Protein AF-0000000086152202 (afdb_homodimer)

Organism: Pythium oligandrum (NCBI:txid41045)

Sequence (370 aa):
MRQVMGELQLIIGPMFSGKSTELVRRMRRFQHAKLKCLVVKYNLDTRYSEKNLSTHDKVFFQAKPVDRLAEVRELLDSFDVIGIDEGQFFPDLIEFCNEAANAGKVVIVAALDGTFEKKPFGSVCDLIPAAESVIKLNAVCTCCGRDAAFTRRIVSDKSVELIGGSELYEPRCRTCFVKEENDSPMRQVMGELQLIIGPMFSGKSTELVRRMRRFQHAKLKCLVVKYNLDTRYSEKNLSTHDKVFFQAKPVDRLAEVRELLDSFDVIGIDEGQFFPDLIEFCNEAANAGKVVIVAALDGTFEKKPFGSVCDLIPAAESVIKLNAVCTCCGRDAAFTRRIVSDKSVELIGGSELYEPRCRTCFVKEENDSP

Secondary structure (DSSP, 8-state):
---PPPEEEEEEESTTS-HHHHHHHHHHHHHHTT--EEEEEETT--SS-S-----SSTTEEEEEEESSGGGGGGGGGG-SEEEESSGGG-TTHHHHHHHHHHTT-EEEEEEE-B-TTS-B-TTTGGGGGG-SEEEE--EE-TTTSSEE-EEEE-SS---S----STTTEEEE-HHHHHHHHHH--/---PPPEEEEEEESTTS-HHHHHHHHHHHHHHTT--EEEEEETT--SS-S-----SSTTEEEEEEESSGGGGGGGGGG-SEEEESSGGG-TTHHHHHHHHHHTT-EEEEEEE-B-TTSSB-TTTGGGGGG-SEEEE--EE-TTTSSEE-EEEE-SS---S----STTTEEEE-HHHHHHHHHH--

Structure (mmCIF, N/CA/C/O backbone):
data_AF-0000000086152202-model_v1
#
loop_
_entity.id
_entity.type
_entity.pdbx_description
1 polymer 'Thymidine kinase'
#
loop_
_atom_site.group_PDB
_atom_site.id
_atom_site.type_symbol
_atom_site.label_atom_id
_atom_site.label_alt_id
_atom_site.label_comp_id
_atom_site.label_asym_id
_atom_site.label_entity_id
_atom_site.label_seq_id
_atom_site.pdbx_PDB_ins_code
_atom_site.Cartn_x
_atom_site.Cartn_y
_atom_site.Cartn_z
_atom_site.occupancy
_atom_site.B_iso_or_equiv
_atom_site.auth_seq_id
_atom_site.auth_comp_id
_atom_site.auth_asym_id
_atom_site.auth_atom_id
_atom_site.pdbx_PDB_model_num
ATOM 1 N N . MET A 1 1 ? 3.656 24.625 21.703 1 43 1 MET A N 1
ATOM 2 C CA . MET A 1 1 ? 2.701 23.766 21 1 43 1 MET A CA 1
ATOM 3 C C . MET A 1 1 ? 3.322 22.422 20.672 1 43 1 MET A C 1
ATOM 5 O O . MET A 1 1 ? 4.465 22.344 20.219 1 43 1 MET A O 1
ATOM 9 N N . ARG A 1 2 ? 2.99 21.328 21.391 1 53.47 2 ARG A N 1
ATOM 10 C CA . ARG A 1 2 ? 3.639 20.031 21.266 1 53.47 2 ARG A CA 1
ATOM 11 C C . ARG A 1 2 ? 3.818 19.656 19.797 1 53.47 2 ARG A C 1
ATOM 13 O O . ARG A 1 2 ? 2.861 19.688 19.016 1 53.47 2 ARG A O 1
ATOM 20 N N . GLN A 1 3 ? 5.055 19.953 19.203 1 64.31 3 GLN A N 1
ATOM 21 C CA . GLN A 1 3 ? 5.336 19.906 17.781 1 64.31 3 GLN A CA 1
ATOM 22 C C . GLN A 1 3 ? 5.348 18.469 17.266 1 64.31 3 GLN A C 1
ATOM 24 O O . GLN A 1 3 ? 6.18 17.656 17.688 1 64.31 3 GLN A O 1
ATOM 29 N N . VAL A 1 4 ? 4.172 17.891 16.922 1 77.44 4 VAL A N 1
ATOM 30 C CA . VAL A 1 4 ? 4.16 16.594 16.25 1 77.44 4 VAL A CA 1
ATOM 31 C C . VAL A 1 4 ? 4.867 16.703 14.906 1 77.44 4 VAL A C 1
ATOM 33 O O . VAL A 1 4 ? 4.938 17.781 14.312 1 77.44 4 VAL A O 1
ATOM 36 N N . MET A 1 5 ? 5.559 15.68 14.617 1 90.75 5 MET A N 1
ATOM 37 C CA . MET A 1 5 ? 6.211 15.625 13.312 1 90.75 5 MET A CA 1
ATOM 38 C C . MET A 1 5 ? 5.242 15.141 12.242 1 90.75 5 MET A C 1
ATOM 40 O O . MET A 1 5 ? 4.465 14.211 12.469 1 90.75 5 MET A O 1
ATOM 44 N N . GLY A 1 6 ? 5.266 15.859 11.117 1 96.06 6 GLY A N 1
ATOM 45 C CA . GLY A 1 6 ? 4.402 15.492 10.008 1 96.06 6 GLY A CA 1
ATOM 46 C C . GLY A 1 6 ? 4.559 14.047 9.578 1 96.06 6 GLY A C 1
ATOM 47 O O . GLY A 1 6 ? 5.68 13.547 9.469 1 96.06 6 GLY A O 1
ATOM 48 N N . GLU A 1 7 ? 3.4 13.445 9.414 1 97.69 7 GLU A N 1
ATOM 49 C CA . GLU A 1 7 ? 3.402 12.031 9.055 1 97.69 7 GLU A CA 1
ATOM 50 C C . GLU A 1 7 ? 2.09 11.625 8.383 1 97.69 7 GLU A C 1
ATOM 52 O O . GLU A 1 7 ? 1.025 12.141 8.742 1 97.69 7 GLU A O 1
ATOM 57 N N . LEU A 1 8 ? 2.234 10.766 7.453 1 98.62 8 LEU A N 1
ATOM 58 C CA . LEU A 1 8 ? 1.067 10.188 6.801 1 98.62 8 LEU A CA 1
ATOM 59 C C . LEU A 1 8 ? 0.986 8.688 7.066 1 98.62 8 LEU A C 1
ATOM 61 O O . LEU A 1 8 ? 1.918 7.945 6.75 1 98.62 8 LEU A O 1
ATOM 65 N N . GLN A 1 9 ? -0.108 8.266 7.664 1 98.81 9 GLN A N 1
ATOM 66 C CA . GLN A 1 9 ? -0.414 6.859 7.91 1 98.81 9 GLN A CA 1
ATOM 67 C C . GLN A 1 9 ? -1.602 6.398 7.066 1 98.81 9 GLN A C 1
ATOM 69 O O . GLN A 1 9 ? -2.668 7.016 7.098 1 98.81 9 GLN A O 1
ATOM 74 N N . LEU A 1 10 ? -1.366 5.332 6.359 1 98.94 10 LEU A N 1
ATOM 75 C CA . LEU A 1 10 ? -2.414 4.844 5.469 1 98.94 10 LEU A CA 1
ATOM 76 C C . LEU A 1 10 ? -2.896 3.463 5.902 1 98.94 10 LEU A C 1
ATOM 78 O O . LEU A 1 10 ? -2.107 2.52 5.973 1 98.94 10 LEU A O 1
ATOM 82 N N . ILE A 1 11 ? -4.172 3.346 6.234 1 98.81 11 ILE A N 1
ATOM 83 C CA . ILE A 1 11 ? -4.855 2.1 6.566 1 98.81 11 ILE A CA 1
ATOM 84 C C . ILE A 1 11 ? -5.766 1.686 5.41 1 98.81 11 ILE A C 1
ATOM 86 O O . ILE A 1 11 ? -6.754 2.359 5.117 1 98.81 11 ILE A O 1
ATOM 90 N N . ILE A 1 12 ? -5.402 0.572 4.82 1 98.88 12 ILE A N 1
ATOM 91 C CA . ILE A 1 12 ? -6.191 0.16 3.662 1 98.88 12 ILE A CA 1
ATOM 92 C C . ILE A 1 12 ? -6.691 -1.27 3.861 1 98.88 12 ILE A C 1
ATOM 94 O O . ILE A 1 12 ? -6.301 -1.942 4.82 1 98.88 12 ILE A O 1
ATOM 98 N N . GLY A 1 13 ? -7.598 -1.708 2.984 1 98.62 13 GLY A N 1
ATOM 99 C CA . GLY A 1 13 ? -8.18 -3.041 3.018 1 98.62 13 GLY A CA 1
ATOM 100 C C . GLY A 1 13 ? -9.562 -3.104 2.402 1 98.62 13 GLY A C 1
ATOM 101 O O . GLY A 1 13 ? -10.109 -2.078 1.989 1 98.62 13 GLY A O 1
ATOM 102 N N . PRO A 1 14 ? -10.047 -4.301 2.307 1 98.5 14 PRO A N 1
ATOM 103 C CA . PRO A 1 14 ? -11.398 -4.465 1.767 1 98.5 14 PRO A CA 1
ATOM 104 C C . PRO A 1 14 ? -12.484 -3.971 2.725 1 98.5 14 PRO A C 1
ATOM 106 O O . PRO A 1 14 ? -12.18 -3.574 3.854 1 98.5 14 PRO A O 1
ATOM 109 N N . MET A 1 15 ? -13.703 -3.955 2.215 1 96.31 15 MET A N 1
ATOM 110 C CA . MET A 1 15 ? -14.82 -3.695 3.111 1 96.31 15 MET A CA 1
ATOM 111 C C . MET A 1 15 ? -14.859 -4.715 4.242 1 96.31 15 MET A C 1
ATOM 113 O O . MET A 1 15 ? -14.461 -5.867 4.062 1 96.31 15 MET A O 1
ATOM 117 N N . PHE A 1 16 ? -15.25 -4.207 5.469 1 95.81 16 PHE A N 1
ATOM 118 C CA . PHE A 1 16 ? -15.477 -5.031 6.652 1 95.81 16 PHE A CA 1
ATOM 119 C C . PHE A 1 16 ? -14.148 -5.445 7.281 1 95.81 16 PHE A C 1
ATOM 121 O O . PHE A 1 16 ? -14.109 -6.352 8.117 1 95.81 16 PHE A O 1
ATOM 128 N N . SER A 1 17 ? -13.086 -4.836 6.895 1 97.94 17 SER A N 1
ATOM 129 C CA . SER A 1 17 ? -11.773 -5.223 7.418 1 97.94 17 SER A CA 1
ATOM 130 C C . SER A 1 17 ? -11.438 -4.449 8.688 1 97.94 17 SER A C 1
ATOM 132 O O . SER A 1 17 ? -10.398 -4.68 9.305 1 97.94 17 SER A O 1
ATOM 134 N N . GLY A 1 18 ? -12.266 -3.459 9.078 1 95.62 18 GLY A N 1
ATOM 135 C CA . GLY A 1 18 ? -12.039 -2.729 10.32 1 95.62 18 GLY A CA 1
ATOM 136 C C . GLY A 1 18 ? -11.195 -1.485 10.133 1 95.62 18 GLY A C 1
ATOM 137 O O . GLY A 1 18 ? -10.555 -1.015 11.07 1 95.62 18 GLY A O 1
ATOM 138 N N . LYS A 1 19 ? -11.117 -0.944 9 1 95.81 19 LYS A N 1
ATOM 139 C CA . LYS A 1 19 ? -10.312 0.242 8.711 1 95.81 19 LYS A CA 1
ATOM 140 C C . LYS A 1 19 ? -10.734 1.418 9.586 1 95.81 19 LYS A C 1
ATOM 142 O O . LYS A 1 19 ? -9.891 2.092 10.18 1 95.81 19 LYS A O 1
ATOM 147 N N . SER A 1 20 ? -12.078 1.646 9.633 1 93.38 20 SER A N 1
ATOM 148 C CA . SER A 1 20 ? -12.586 2.754 10.43 1 93.38 20 SER A CA 1
ATOM 149 C C . SER A 1 20 ? -12.289 2.543 11.914 1 93.38 20 SER A C 1
ATOM 151 O O . SER A 1 20 ? -11.93 3.488 12.617 1 93.38 20 SER A O 1
ATOM 153 N N . THR A 1 21 ? -12.43 1.312 12.352 1 94.31 21 THR A N 1
ATOM 154 C CA . THR A 1 21 ? -12.133 0.978 13.734 1 94.31 21 THR A CA 1
ATOM 155 C C . THR A 1 21 ? -10.664 1.253 14.055 1 94.31 21 THR A C 1
ATOM 157 O O . THR A 1 21 ? -10.344 1.839 15.086 1 94.31 21 THR A O 1
ATOM 160 N N . GLU A 1 22 ? -9.797 0.858 13.18 1 95.94 22 GLU A N 1
ATOM 161 C CA . GLU A 1 22 ? -8.367 1.101 13.367 1 95.94 22 GLU A CA 1
ATOM 162 C C . GLU A 1 22 ? -8.055 2.594 13.344 1 95.94 22 GLU A C 1
ATOM 164 O O . GLU A 1 22 ? -7.23 3.07 14.125 1 95.94 22 GLU A O 1
ATOM 169 N N . LEU A 1 23 ? -8.703 3.33 12.453 1 95.94 23 LEU A N 1
ATOM 170 C CA . LEU A 1 23 ? -8.562 4.781 12.414 1 95.94 23 LEU A CA 1
ATOM 171 C C . LEU A 1 23 ? -8.922 5.402 13.758 1 95.94 23 LEU A C 1
ATOM 173 O O . LEU A 1 23 ? -8.133 6.164 14.328 1 95.94 23 LEU A O 1
ATOM 177 N N . VAL A 1 24 ? -10.055 5.012 14.281 1 92.81 24 VAL A N 1
ATOM 178 C CA . VAL A 1 24 ? -10.547 5.555 15.539 1 92.81 24 VAL A CA 1
ATOM 179 C C . VAL A 1 24 ? -9.594 5.188 16.672 1 92.81 24 VAL A C 1
ATOM 181 O O . VAL A 1 24 ? -9.281 6.02 17.531 1 92.81 24 VAL A O 1
ATOM 184 N N . ARG A 1 25 ? -9.133 3.938 16.641 1 94.62 25 ARG A N 1
ATOM 185 C CA . ARG A 1 25 ? -8.188 3.494 17.656 1 94.62 25 ARG A CA 1
ATOM 186 C C . ARG A 1 25 ? -6.941 4.375 17.672 1 94.62 25 ARG A C 1
ATOM 188 O O . ARG A 1 25 ? -6.484 4.801 18.734 1 94.62 25 ARG A O 1
ATOM 195 N N . ARG A 1 26 ? -6.43 4.719 16.547 1 95.94 26 ARG A N 1
ATOM 196 C CA . ARG A 1 26 ? -5.238 5.551 16.438 1 95.94 26 ARG A CA 1
ATOM 197 C C . ARG A 1 26 ? -5.531 6.98 16.875 1 95.94 26 ARG A C 1
ATOM 199 O O . ARG A 1 26 ? -4.738 7.59 17.609 1 95.94 26 ARG A O 1
ATOM 206 N N . MET A 1 27 ? -6.645 7.453 16.438 1 93.75 27 MET A N 1
ATOM 207 C CA . MET A 1 27 ? -7.035 8.812 16.812 1 93.75 27 MET A CA 1
ATOM 208 C C . MET A 1 27 ? -7.156 8.953 18.328 1 93.75 27 MET A C 1
ATOM 210 O O . MET A 1 27 ? -6.723 9.953 18.891 1 93.75 27 MET A O 1
ATOM 214 N N . ARG A 1 28 ? -7.688 7.953 18.922 1 92.5 28 ARG A N 1
ATOM 215 C CA . ARG A 1 28 ? -7.871 7.969 20.359 1 92.5 28 ARG A CA 1
ATOM 216 C C . ARG A 1 28 ? -6.531 8.039 21.094 1 92.5 28 ARG A C 1
ATOM 218 O O . ARG A 1 28 ? -6.414 8.703 22.125 1 92.5 28 ARG A O 1
ATOM 225 N N . ARG A 1 29 ? -5.559 7.383 20.609 1 93.75 29 ARG A N 1
ATOM 226 C CA . ARG A 1 29 ? -4.223 7.43 21.203 1 93.75 29 ARG A CA 1
ATOM 227 C C . ARG A 1 29 ? -3.686 8.859 21.219 1 93.75 29 ARG A C 1
ATOM 229 O O . ARG A 1 29 ? -3.096 9.289 22.219 1 93.75 29 ARG A O 1
ATOM 236 N N . PHE A 1 30 ? -3.926 9.523 20.156 1 93.88 30 PHE A N 1
ATOM 237 C CA . PHE A 1 30 ? -3.463 10.898 20.078 1 93.88 30 PHE A CA 1
ATOM 238 C C . PHE A 1 30 ? -4.277 11.805 20.984 1 93.88 30 PHE A C 1
ATOM 240 O O . PHE A 1 30 ? -3.736 12.719 21.609 1 93.88 30 PHE A O 1
ATOM 247 N N . GLN A 1 31 ? -5.508 11.523 21.031 1 90.31 31 GLN A N 1
ATOM 248 C CA . GLN A 1 31 ? -6.363 12.273 21.938 1 90.31 31 GLN A CA 1
ATOM 249 C C . GLN A 1 31 ? -5.914 12.109 23.391 1 90.31 31 GLN A C 1
ATOM 251 O O . GLN A 1 31 ? -5.883 13.07 24.156 1 90.31 31 GLN A O 1
ATOM 256 N N . HIS A 1 32 ? -5.59 10.922 23.719 1 91.88 32 HIS A N 1
ATOM 257 C CA . HIS A 1 32 ? -5.105 10.641 25.062 1 91.88 32 HIS A CA 1
ATOM 258 C C . HIS A 1 32 ? -3.83 11.422 25.359 1 91.88 32 HIS A C 1
ATOM 260 O O . HIS A 1 32 ? -3.58 11.781 26.516 1 91.88 32 HIS A O 1
ATOM 266 N N . ALA A 1 33 ? -3.119 11.703 24.359 1 92 33 ALA A N 1
ATOM 267 C CA . ALA A 1 33 ? -1.895 12.492 24.484 1 92 33 ALA A CA 1
ATOM 268 C C . ALA A 1 33 ? -2.197 13.984 24.453 1 92 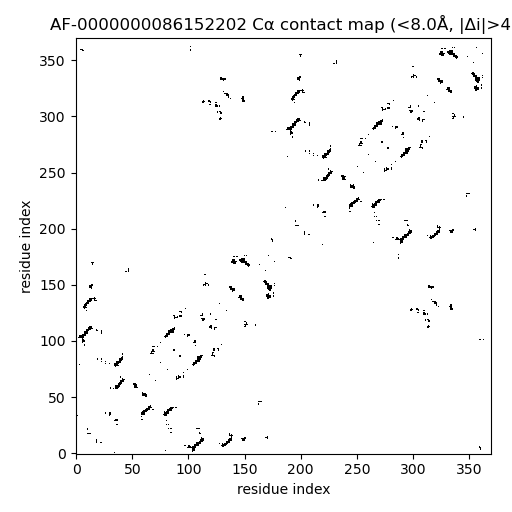33 ALA A C 1
ATOM 270 O O . ALA A 1 33 ? -1.289 14.805 24.297 1 92 33 ALA A O 1
ATOM 271 N N . LYS A 1 34 ? -3.457 14.336 24.438 1 91.06 34 LYS A N 1
ATOM 272 C CA . LYS A 1 34 ? -3.967 15.703 24.562 1 91.06 34 LYS A CA 1
ATOM 273 C C . LYS A 1 34 ? -3.684 16.5 23.281 1 91.06 34 LYS A C 1
ATOM 275 O O . LYS A 1 34 ? -3.467 17.719 23.344 1 91.06 34 LYS A O 1
ATOM 280 N N . LEU A 1 35 ? -3.574 15.844 22.203 1 93 35 LEU A N 1
ATOM 281 C CA . LEU A 1 35 ? -3.467 16.5 20.906 1 93 35 LEU A CA 1
ATOM 282 C C . LEU A 1 35 ? -4.848 16.812 20.328 1 93 35 LEU A C 1
ATOM 284 O O . LEU A 1 35 ? -5.809 16.094 20.609 1 93 35 LEU A O 1
ATOM 288 N N . LYS A 1 36 ? -4.93 17.906 19.641 1 92.31 36 LYS A N 1
ATOM 289 C CA . LYS A 1 36 ? -6.18 18.266 18.984 1 92.31 36 LYS A CA 1
ATOM 290 C C . LYS A 1 36 ? -6.395 17.438 17.719 1 92.31 36 LYS A C 1
ATOM 292 O O . LYS A 1 36 ? -5.582 17.484 16.781 1 92.31 36 LYS A O 1
ATOM 297 N N . CYS A 1 37 ? -7.559 16.719 17.672 1 93.25 37 CYS A N 1
ATOM 298 C CA . CYS A 1 37 ? -7.809 15.773 16.594 1 93.25 37 CYS A CA 1
ATOM 299 C C . CYS A 1 37 ? -9.086 16.125 15.844 1 93.25 37 CYS A C 1
ATOM 301 O O . CYS A 1 37 ? -10.086 16.5 16.453 1 93.25 37 CYS A O 1
ATOM 303 N N . LEU A 1 38 ? -9.031 16.047 14.484 1 92.81 38 LEU A N 1
ATOM 304 C CA . LEU A 1 38 ? -10.18 16.203 13.602 1 92.81 38 LEU A CA 1
ATOM 305 C C . LEU A 1 38 ? -10.398 14.953 12.758 1 92.81 38 LEU A C 1
ATOM 307 O O . LEU A 1 38 ? -9.453 14.422 12.172 1 92.81 38 LEU A O 1
ATOM 311 N N . VAL A 1 39 ? -11.594 14.453 12.703 1 93.69 39 VAL A N 1
ATOM 312 C CA . VAL A 1 39 ? -11.945 13.359 11.797 1 93.69 39 VAL A CA 1
ATOM 313 C C . VAL A 1 39 ? -12.859 13.883 10.695 1 93.69 39 VAL A C 1
ATOM 315 O O . VAL A 1 39 ? -13.859 14.555 10.969 1 93.69 39 VAL A O 1
ATOM 318 N N . VAL A 1 40 ? -12.453 13.57 9.484 1 93.69 40 VAL A N 1
ATOM 319 C CA . VAL A 1 40 ? -13.219 13.969 8.312 1 93.69 40 VAL A CA 1
ATOM 320 C C . VAL A 1 40 ? -13.828 12.734 7.648 1 93.69 40 VAL A C 1
ATOM 322 O O . VAL A 1 40 ? -13.156 11.711 7.48 1 93.69 40 VAL A O 1
ATOM 325 N N . LYS A 1 41 ? -15.07 12.82 7.293 1 90.19 41 LYS A N 1
ATOM 326 C CA . LYS A 1 41 ? -15.75 11.734 6.594 1 90.19 41 LYS A CA 1
ATOM 327 C C . LYS A 1 41 ? -16.344 12.219 5.277 1 90.19 41 LYS A C 1
ATOM 329 O O . LYS A 1 41 ? -16.531 13.422 5.082 1 90.19 41 LYS A O 1
ATOM 334 N N . TYR A 1 42 ? -16.594 11.305 4.457 1 90.19 42 TYR A N 1
ATOM 335 C CA . TYR A 1 42 ? -17.219 11.641 3.184 1 90.19 42 TYR A CA 1
ATOM 336 C C . TYR A 1 42 ? -18.719 11.875 3.361 1 90.19 42 TYR A C 1
ATOM 338 O O . TYR A 1 42 ? -19.406 11.086 4.012 1 90.19 42 TYR A O 1
ATOM 346 N N . ASN A 1 43 ? -19.234 12.883 2.779 1 85.12 43 ASN A N 1
ATOM 347 C CA . ASN A 1 43 ? -20.594 13.375 3.025 1 85.12 43 ASN A CA 1
ATOM 348 C C . ASN A 1 43 ? -21.641 12.352 2.609 1 85.12 43 ASN A C 1
ATOM 350 O O . ASN A 1 43 ? -22.688 12.219 3.266 1 85.12 43 ASN A O 1
ATOM 354 N N . LEU A 1 44 ? -21.406 11.609 1.593 1 78 44 LEU A N 1
ATOM 355 C CA . LEU A 1 44 ? -22.422 10.703 1.064 1 78 44 LEU A CA 1
ATOM 356 C C . LEU A 1 44 ? -22.344 9.344 1.752 1 78 44 LEU A C 1
ATOM 358 O O . LEU A 1 44 ? -23.172 8.469 1.482 1 78 44 LEU A O 1
ATOM 362 N N . ASP A 1 45 ? -21.359 9.266 2.633 1 69.38 45 ASP A N 1
ATOM 363 C CA . ASP A 1 45 ? -21.281 8.008 3.373 1 69.38 45 ASP A CA 1
ATOM 364 C C . ASP A 1 45 ? -22.328 7.969 4.488 1 69.38 45 ASP A C 1
ATOM 366 O O . ASP A 1 45 ? -22.078 8.438 5.598 1 69.38 45 ASP A O 1
ATOM 370 N N . THR A 1 46 ? -23.422 7.516 4.215 1 62.12 46 THR A N 1
ATOM 371 C CA . THR A 1 46 ? -24.562 7.535 5.125 1 62.12 46 THR A CA 1
ATOM 372 C C . THR A 1 46 ? -24.641 6.234 5.922 1 62.12 46 THR A C 1
ATOM 374 O O . THR A 1 46 ? -25.641 5.977 6.609 1 62.12 46 THR A O 1
ATOM 377 N N . ARG A 1 47 ? -23.688 5.305 5.648 1 57 47 ARG A N 1
ATOM 378 C CA . ARG A 1 47 ? -23.797 4 6.289 1 57 47 ARG A CA 1
ATOM 379 C C . ARG A 1 47 ? -23.781 4.133 7.809 1 57 47 ARG A C 1
ATOM 381 O O . ARG A 1 47 ? -24.391 3.33 8.516 1 57 47 ARG A O 1
ATOM 388 N N . TYR A 1 48 ? -22.891 4.977 8.234 1 52.91 48 TYR A N 1
ATOM 389 C CA . TYR A 1 48 ? -22.781 5.145 9.68 1 52.91 48 TYR A CA 1
ATOM 390 C C . TYR A 1 48 ? -23.531 6.391 10.141 1 52.91 48 TYR A C 1
ATOM 392 O O . TYR A 1 48 ? -23.469 7.434 9.484 1 52.91 48 TYR A O 1
ATOM 400 N N . SER A 1 49 ? -24.75 6.133 10.562 1 47.75 49 SER A N 1
ATOM 401 C CA . SER A 1 49 ? -25.562 7.207 11.133 1 47.75 49 SER A CA 1
ATOM 402 C C . SER A 1 49 ? -24.688 8.281 11.766 1 47.75 49 SER A C 1
ATOM 404 O O . SER A 1 49 ? -23.547 8.008 12.164 1 47.75 49 SER A O 1
ATOM 406 N N . GLU A 1 50 ? -25.203 9.531 11.547 1 42.94 50 GLU A N 1
ATOM 407 C CA . GLU A 1 50 ? -24.734 10.781 12.141 1 42.94 50 GLU A CA 1
ATOM 408 C C . GLU A 1 50 ? -24.172 10.547 13.539 1 42.94 50 GLU A C 1
ATOM 410 O O . GLU A 1 50 ? -23.969 11.5 14.297 1 42.94 50 GLU A O 1
ATOM 415 N N . LYS A 1 51 ? -24.266 9.383 13.922 1 42 51 LYS A N 1
ATOM 416 C CA . LYS A 1 51 ? -23.891 9.391 15.328 1 42 51 LYS A CA 1
ATOM 417 C C . LYS A 1 51 ? -22.516 10.023 15.523 1 42 51 LYS A C 1
ATOM 419 O O . LYS A 1 51 ? -21.547 9.641 14.852 1 42 51 LYS A O 1
ATOM 424 N N . ASN A 1 52 ? -22.562 11.234 15.914 1 41.75 52 ASN A N 1
ATOM 425 C CA . ASN A 1 52 ? -21.531 12.109 16.484 1 41.75 52 ASN A CA 1
ATOM 426 C C . ASN A 1 52 ? -20.484 11.32 17.25 1 41.75 52 ASN A C 1
ATOM 428 O O . ASN A 1 52 ? -20.812 10.602 18.203 1 41.75 52 ASN A O 1
ATOM 432 N N . LEU A 1 53 ? -19.641 10.617 16.625 1 42.34 53 LEU A N 1
ATOM 433 C CA . LEU A 1 53 ? -18.531 10.414 17.562 1 42.34 53 LEU A CA 1
ATOM 434 C C . LEU A 1 53 ? -18.359 11.625 18.484 1 42.34 53 LEU A C 1
ATOM 436 O O . LEU A 1 53 ? -17.547 12.5 18.203 1 42.34 53 LEU A O 1
ATOM 440 N N . SER A 1 54 ? -19.516 12.32 18.641 1 37.91 54 SER A N 1
ATOM 441 C CA . SER A 1 54 ? -19.484 13.453 19.562 1 37.91 54 SER A CA 1
ATOM 442 C C . SER A 1 54 ? -19.125 13 20.969 1 37.91 54 SER A C 1
ATOM 444 O O . SER A 1 54 ? -19.859 12.234 21.594 1 37.91 54 SER A O 1
ATOM 446 N N . THR A 1 55 ? -18.062 12.305 21.172 1 39.59 55 THR A N 1
ATOM 447 C CA . THR A 1 55 ? -17.906 12.227 22.609 1 39.59 55 THR A CA 1
ATOM 448 C C . THR A 1 55 ? -17.984 13.609 23.25 1 39.59 55 THR A C 1
ATOM 450 O O . THR A 1 55 ? -17.688 14.617 22.594 1 39.59 55 THR A O 1
ATOM 453 N N . HIS A 1 56 ? -18.766 13.844 24.234 1 36.94 56 HIS A N 1
ATOM 454 C CA . HIS A 1 56 ? -18.953 15 25.109 1 36.94 56 HIS A CA 1
ATOM 455 C C . HIS A 1 56 ? -17.703 15.859 25.156 1 36.94 56 HIS A C 1
ATOM 457 O O . HIS A 1 56 ? -17.781 17.062 25.453 1 36.94 56 HIS A O 1
ATOM 463 N N . ASP A 1 57 ? -16.469 15.32 25.625 1 40.12 57 ASP A N 1
ATOM 464 C CA . ASP A 1 57 ? -15.422 16.219 26.109 1 40.12 57 ASP A CA 1
ATOM 465 C C . ASP A 1 57 ? -14.703 16.906 24.938 1 40.12 57 ASP A C 1
ATOM 467 O O . ASP A 1 57 ? -14.398 16.266 23.938 1 40.12 57 ASP A O 1
ATOM 471 N N . LYS A 1 58 ? -14.773 18.234 24.703 1 42.03 58 LYS A N 1
ATOM 472 C CA . LYS A 1 58 ? -14.258 19.359 23.922 1 42.03 58 LYS A CA 1
ATOM 473 C C . LYS A 1 58 ? -13.172 18.906 22.938 1 42.03 58 LYS A C 1
ATOM 475 O O . LYS A 1 58 ? -12.711 19.688 22.109 1 42.03 58 LYS A O 1
ATOM 480 N N . VAL A 1 59 ? -12.492 17.75 23.172 1 43.75 59 VAL A N 1
ATOM 481 C CA . VAL A 1 59 ? -11.266 17.422 22.453 1 43.75 59 VAL A CA 1
ATOM 482 C C . VAL A 1 59 ? -11.594 16.562 21.234 1 43.75 59 VAL A C 1
ATOM 484 O O . VAL A 1 59 ? -10.781 16.438 20.312 1 43.75 59 VAL A O 1
ATOM 487 N N . PHE A 1 60 ? -12.516 15.516 21.281 1 50.91 60 PHE A N 1
ATOM 488 C CA . PHE A 1 60 ? -12.758 14.57 20.188 1 50.91 60 PHE A CA 1
ATOM 489 C C . PHE A 1 60 ? -13.578 15.211 19.078 1 50.91 60 PHE A C 1
ATOM 491 O O . PHE A 1 60 ? -14.703 15.664 19.312 1 50.91 60 PHE A O 1
ATOM 498 N N . PHE A 1 61 ? -12.969 15.906 18.062 1 53.78 61 PHE A N 1
ATOM 499 C CA . PHE A 1 61 ? -13.609 16.469 16.891 1 53.78 61 PHE A CA 1
ATOM 500 C C . PHE A 1 61 ? -14.477 15.43 16.188 1 53.78 61 PHE A C 1
ATOM 502 O O . PHE A 1 61 ? -14.078 14.266 16.062 1 53.78 61 PHE A O 1
ATOM 509 N N . GLN A 1 62 ? -15.812 15.781 16.062 1 60.72 62 GLN A N 1
ATOM 510 C CA . GLN A 1 62 ? -16.922 15.281 15.258 1 60.72 62 GLN A CA 1
ATOM 511 C C . GLN A 1 62 ? -16.484 15.008 13.828 1 60.72 62 GLN A C 1
ATOM 513 O O . GLN A 1 62 ? -15.602 15.695 13.297 1 60.72 62 GLN A O 1
ATOM 518 N N . ALA A 1 63 ? -16.781 13.836 13.375 1 69.44 63 ALA A N 1
ATOM 519 C CA . ALA A 1 63 ? -16.734 13.523 11.953 1 69.44 63 ALA A CA 1
ATOM 520 C C . ALA A 1 63 ? -17.422 14.617 11.133 1 69.44 63 ALA A C 1
ATOM 522 O O . ALA A 1 63 ? -18.609 14.883 11.32 1 69.44 63 ALA A O 1
ATOM 523 N N . LYS A 1 64 ? -16.609 15.5 10.555 1 82.94 64 LYS A N 1
ATOM 524 C CA . LYS A 1 64 ? -17.141 16.516 9.648 1 82.94 64 LYS A CA 1
ATOM 525 C C . LYS A 1 64 ? -17.375 15.938 8.258 1 82.94 64 LYS A C 1
ATOM 527 O O . LYS A 1 64 ? -16.422 15.508 7.594 1 82.94 64 LYS A O 1
ATOM 532 N N . PRO A 1 65 ? -18.578 15.82 7.906 1 88.56 65 PRO A N 1
ATOM 533 C CA . PRO A 1 65 ? -18.828 15.352 6.543 1 88.56 65 PRO A CA 1
ATOM 534 C C . PRO A 1 65 ? -18.484 16.406 5.488 1 88.56 65 PRO A C 1
ATOM 536 O O . PRO A 1 65 ? -18.844 17.578 5.637 1 88.56 65 PRO A O 1
ATOM 539 N N . VAL A 1 66 ? -17.688 16.031 4.539 1 93.19 66 VAL A N 1
ATOM 540 C CA . VAL A 1 66 ? -17.328 16.953 3.467 1 93.19 66 VAL A CA 1
ATOM 541 C C . VAL A 1 66 ? -17.328 16.203 2.131 1 93.19 66 VAL A C 1
ATOM 543 O O . VAL A 1 66 ? -17.219 14.984 2.094 1 93.19 66 VAL A O 1
ATOM 546 N N . ASP A 1 67 ? -17.469 17 1.017 1 92.69 67 ASP A N 1
ATOM 547 C CA . ASP A 1 67 ? -17.344 16.453 -0.326 1 92.69 67 ASP A CA 1
ATOM 548 C C . ASP A 1 67 ? -15.891 16.469 -0.789 1 92.69 67 ASP A C 1
ATOM 550 O O . ASP A 1 67 ? -15.445 15.578 -1.513 1 92.69 67 ASP A O 1
ATOM 554 N N . ARG A 1 68 ? -15.258 17.5 -0.285 1 96.12 68 ARG A N 1
ATOM 555 C CA . ARG A 1 68 ? -13.844 17.688 -0.595 1 96.12 68 ARG A CA 1
ATOM 556 C C . ARG A 1 68 ? -13.047 18.031 0.661 1 96.12 68 ARG A C 1
ATOM 558 O O . ARG A 1 68 ? -13.516 18.797 1.507 1 96.12 68 ARG A O 1
ATOM 565 N N . LEU A 1 69 ? -11.852 17.469 0.735 1 97.06 69 LEU A N 1
ATOM 566 C CA . LEU A 1 69 ? -11.016 17.703 1.905 1 97.06 69 LEU A CA 1
ATOM 567 C C . LEU A 1 69 ? -10.609 19.172 2.01 1 97.06 69 LEU A C 1
ATOM 569 O O . LEU A 1 69 ? -10.391 19.688 3.109 1 97.06 69 LEU A O 1
ATOM 573 N N . ALA A 1 70 ? -10.594 19.844 0.889 1 95.81 70 ALA A N 1
ATOM 574 C CA . ALA A 1 70 ? -10.258 21.25 0.851 1 95.81 70 ALA A CA 1
ATOM 575 C C . ALA A 1 70 ? -11.172 22.062 1.767 1 95.81 70 ALA A C 1
ATOM 577 O O . ALA A 1 70 ? -10.797 23.141 2.234 1 95.81 70 ALA A O 1
ATOM 578 N N . GLU A 1 71 ? -12.352 21.594 2.031 1 94.12 71 GLU A N 1
ATOM 579 C CA . GLU A 1 71 ? -13.344 22.281 2.854 1 94.12 71 GLU A CA 1
ATOM 580 C C . GLU A 1 71 ? -12.867 22.422 4.297 1 94.12 71 GLU A C 1
ATOM 582 O O . GLU A 1 71 ? -13.383 23.234 5.055 1 94.12 71 GLU A O 1
ATOM 587 N N . VAL A 1 72 ? -11.859 21.609 4.656 1 92 72 VAL A N 1
ATOM 588 C CA . VAL A 1 72 ? -11.391 21.688 6.035 1 92 72 VAL A CA 1
ATOM 589 C C . VAL A 1 72 ? -9.961 22.234 6.062 1 92 72 VAL A C 1
ATOM 591 O O . VAL A 1 72 ? -9.281 22.156 7.09 1 92 72 VAL A O 1
ATOM 594 N N . ARG A 1 73 ? -9.562 22.75 4.988 1 94 73 ARG A N 1
ATOM 595 C CA . ARG A 1 73 ? -8.195 23.25 4.867 1 94 73 ARG A CA 1
ATOM 596 C C . ARG A 1 73 ? -7.93 24.359 5.883 1 94 73 ARG A C 1
ATOM 598 O O . ARG A 1 73 ? -6.852 24.406 6.48 1 94 73 ARG A O 1
ATOM 605 N N . GLU A 1 74 ? -8.828 25.266 6.078 1 91 74 GLU A N 1
ATOM 606 C CA . GLU A 1 74 ? -8.664 26.406 6.965 1 91 74 GLU A CA 1
ATOM 607 C C . GLU A 1 74 ? -8.586 25.969 8.422 1 91 74 GLU A C 1
ATOM 609 O O . GLU A 1 74 ? -8.094 26.719 9.273 1 91 74 GLU A O 1
ATOM 614 N N . LEU A 1 75 ? -9.062 24.797 8.656 1 89.31 75 LEU A N 1
ATOM 615 C CA . LEU A 1 75 ? -9.07 24.281 10.02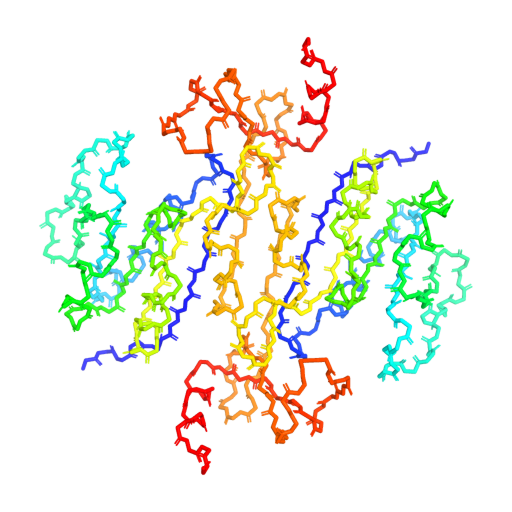3 1 89.31 75 LEU A CA 1
ATOM 616 C C . LEU A 1 75 ? -7.746 23.594 10.359 1 89.31 75 LEU A C 1
ATOM 618 O O . LEU A 1 75 ? -7.465 23.312 11.523 1 89.31 75 LEU A O 1
ATOM 622 N N . LEU A 1 76 ? -6.938 23.328 9.398 1 90.38 76 LEU A N 1
ATOM 623 C CA . LEU A 1 76 ? -5.727 22.531 9.562 1 90.38 76 LEU A CA 1
ATOM 624 C C . LEU A 1 76 ? -4.84 23.109 10.664 1 90.38 76 LEU A C 1
ATOM 626 O O . LEU A 1 76 ? -4.254 22.359 11.445 1 90.38 76 LEU A O 1
ATOM 630 N N . ASP A 1 77 ? -4.816 24.422 10.797 1 91.19 77 ASP A N 1
ATOM 631 C CA . ASP A 1 77 ? -3.918 25.062 11.742 1 91.19 77 ASP A CA 1
ATOM 632 C C . ASP A 1 77 ? -4.371 24.828 13.18 1 91.19 77 ASP A C 1
ATOM 634 O O . ASP A 1 77 ? -3.568 24.922 14.117 1 91.19 77 ASP A O 1
ATOM 638 N N . SER A 1 78 ? -5.59 24.547 13.32 1 91.44 78 SER A N 1
ATOM 639 C CA . SER A 1 78 ? -6.16 24.422 14.656 1 91.44 78 SER A CA 1
ATOM 640 C C . SER A 1 78 ? -6.031 23 15.195 1 91.44 78 SER A C 1
ATOM 642 O O . SER A 1 78 ? -6.359 22.734 16.344 1 91.44 78 SER A O 1
ATOM 644 N N . PHE A 1 79 ? -5.539 22.062 14.352 1 93.31 79 PHE A N 1
ATOM 645 C CA . PHE A 1 79 ? -5.496 20.656 14.758 1 93.31 79 PHE A CA 1
ATOM 646 C C . PHE A 1 79 ? -4.098 20.078 14.562 1 93.31 79 PHE A C 1
ATOM 648 O O . PHE A 1 79 ? -3.324 20.578 13.742 1 93.31 79 PHE A O 1
ATOM 655 N N . ASP A 1 80 ? -3.82 19.078 15.352 1 95.25 80 ASP A N 1
ATOM 656 C CA . ASP A 1 80 ? -2.529 18.391 15.281 1 95.25 80 ASP A CA 1
ATOM 657 C C . ASP A 1 80 ? -2.617 17.125 14.438 1 95.25 80 ASP A C 1
ATOM 659 O O . ASP A 1 80 ? -1.655 16.766 13.758 1 95.25 80 ASP A O 1
ATOM 663 N N . VAL A 1 81 ? -3.775 16.5 14.516 1 96.5 81 VAL A N 1
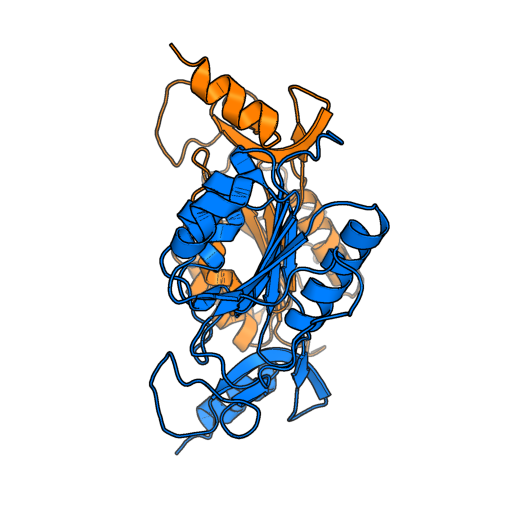ATOM 664 C CA . VAL A 1 81 ? -3.986 15.211 13.875 1 96.5 81 VAL A CA 1
ATOM 665 C C . VAL A 1 81 ? -5.273 15.242 13.055 1 96.5 81 VAL A C 1
ATOM 667 O O . VAL A 1 81 ? -6.316 15.695 13.539 1 96.5 81 VAL A O 1
ATOM 670 N N . ILE A 1 82 ? -5.195 14.805 11.844 1 96.56 82 ILE A N 1
ATOM 671 C CA . ILE A 1 82 ? -6.348 14.75 10.945 1 96.56 82 ILE A CA 1
ATOM 672 C C . ILE A 1 82 ? -6.613 13.305 10.539 1 96.56 82 ILE A C 1
ATOM 674 O O . ILE A 1 82 ? -5.75 12.648 9.961 1 96.56 82 ILE A O 1
ATOM 678 N N . GLY A 1 83 ? -7.773 12.789 10.867 1 97.06 83 GLY A N 1
ATOM 679 C CA . GLY A 1 83 ? -8.258 11.5 10.391 1 97.06 83 GLY A CA 1
ATOM 680 C C . GLY A 1 83 ? -9.203 11.617 9.211 1 97.06 83 GLY A C 1
ATOM 681 O O . GLY A 1 83 ? -10.094 12.469 9.203 1 97.06 83 GLY A O 1
ATOM 682 N N . ILE A 1 84 ? -8.953 10.82 8.258 1 96.94 84 ILE A N 1
ATOM 683 C CA . ILE A 1 84 ? -9.805 10.812 7.066 1 96.94 84 ILE A CA 1
ATOM 684 C C . ILE A 1 84 ? -10.391 9.422 6.859 1 96.94 84 ILE A C 1
ATOM 686 O O . ILE A 1 84 ? -9.648 8.453 6.637 1 96.94 84 ILE A O 1
ATOM 690 N N . ASP A 1 85 ? -11.688 9.312 6.945 1 95.12 85 ASP A N 1
ATOM 691 C CA . ASP A 1 85 ? -12.367 8.047 6.688 1 95.12 85 ASP A CA 1
ATOM 692 C C . ASP A 1 85 ? -12.914 7.996 5.262 1 95.12 85 ASP A C 1
ATOM 694 O O . ASP A 1 85 ? -13.281 9.023 4.695 1 95.12 85 ASP A O 1
ATOM 698 N N . GLU A 1 86 ? -12.883 6.805 4.688 1 95.19 86 GLU A N 1
ATOM 699 C CA . GLU A 1 86 ? -13.328 6.562 3.32 1 95.19 86 GLU A CA 1
ATOM 700 C C . GLU A 1 86 ? -12.555 7.43 2.328 1 95.19 86 GLU A C 1
ATOM 702 O O . GLU A 1 86 ? -13.156 8.102 1.49 1 95.19 86 GLU A O 1
ATOM 707 N N . GLY A 1 87 ? -11.266 7.371 2.455 1 97.25 87 GLY A N 1
ATOM 708 C CA . GLY A 1 87 ? -10.375 8.219 1.679 1 97.25 87 GLY A CA 1
ATOM 709 C C . GLY A 1 87 ? -10.547 8.055 0.18 1 97.25 87 GLY A C 1
ATOM 710 O O . GLY A 1 87 ? -10.227 8.961 -0.59 1 97.25 87 GLY A O 1
ATOM 711 N N . GLN A 1 88 ? -11.141 6.879 -0.261 1 97.31 88 GLN A N 1
ATOM 712 C CA . GLN A 1 88 ? -11.242 6.578 -1.686 1 97.31 88 GLN A CA 1
ATOM 713 C C . GLN A 1 88 ? -12.242 7.5 -2.377 1 97.31 88 GLN A C 1
ATOM 715 O O . GLN A 1 88 ? -12.227 7.629 -3.602 1 97.31 88 GLN A O 1
ATOM 720 N N . PHE A 1 89 ? -13 8.195 -1.607 1 95.56 89 PHE A N 1
ATOM 721 C CA . PHE A 1 89 ? -14.055 9 -2.205 1 95.56 89 PHE A CA 1
ATOM 722 C C . PHE A 1 89 ? -13.586 10.43 -2.424 1 95.56 89 PHE A C 1
ATOM 724 O O . PHE A 1 89 ? -14.25 11.211 -3.109 1 95.56 89 PHE A O 1
ATOM 731 N N . PHE A 1 90 ? -12.484 10.828 -1.854 1 96.94 90 PHE A N 1
ATOM 732 C CA . PHE A 1 90 ? -12.031 12.211 -1.952 1 96.94 90 PHE A CA 1
ATOM 733 C C . PHE A 1 90 ? -11.109 12.391 -3.15 1 96.94 90 PHE A C 1
ATOM 735 O O . PHE A 1 90 ? -10.008 11.844 -3.18 1 96.94 90 PHE A O 1
ATOM 742 N N . PRO A 1 91 ? -11.508 13.195 -4.129 1 96.25 91 PRO A N 1
ATOM 743 C CA . PRO A 1 91 ? -10.68 13.398 -5.316 1 96.25 91 PRO A CA 1
ATOM 744 C C . PRO A 1 91 ? -9.398 14.18 -5.02 1 96.25 91 PRO A C 1
ATOM 746 O O . PRO A 1 91 ? -8.445 14.117 -5.793 1 96.25 91 PRO A O 1
ATOM 749 N N . ASP A 1 92 ? -9.352 14.93 -3.934 1 98.06 92 ASP A N 1
ATOM 750 C CA . ASP A 1 92 ? -8.211 15.773 -3.588 1 98.06 92 ASP A CA 1
ATOM 751 C C . ASP A 1 92 ? -7.402 15.156 -2.447 1 98.06 92 ASP A C 1
ATOM 753 O O . ASP A 1 92 ? -6.734 15.875 -1.698 1 98.06 92 ASP A O 1
ATOM 757 N N . LEU A 1 93 ? -7.477 13.844 -2.311 1 98.25 93 LEU A N 1
ATOM 758 C CA . LEU A 1 93 ? -6.859 13.109 -1.209 1 98.25 93 LEU A CA 1
ATOM 759 C C . LEU A 1 93 ? -5.352 13.344 -1.187 1 98.25 93 LEU A C 1
ATOM 761 O O . LEU A 1 93 ? -4.789 13.703 -0.151 1 98.25 93 LEU A O 1
ATOM 765 N N . ILE A 1 94 ? -4.727 13.18 -2.312 1 98.19 94 ILE A N 1
ATOM 766 C CA . ILE A 1 94 ? -3.271 13.203 -2.402 1 98.19 94 ILE A CA 1
ATOM 767 C C . ILE A 1 94 ? -2.758 14.594 -2.031 1 98.19 94 ILE A C 1
ATOM 769 O O . ILE A 1 94 ? -1.895 14.734 -1.16 1 98.19 94 ILE A O 1
ATOM 773 N N . GLU A 1 95 ? -3.268 15.555 -2.645 1 97.5 95 GLU A N 1
ATOM 774 C CA . GLU A 1 95 ? -2.836 16.938 -2.428 1 97.5 95 GLU A CA 1
ATOM 775 C C . GLU A 1 95 ? -3.051 17.359 -0.978 1 97.5 95 GLU A C 1
ATOM 777 O O . GLU A 1 95 ? -2.145 17.906 -0.345 1 97.5 95 GLU A O 1
ATOM 782 N N . PHE A 1 96 ? -4.215 17.078 -0.509 1 98.38 96 PHE A N 1
ATOM 783 C CA . PHE A 1 96 ? -4.551 17.469 0.853 1 98.38 96 PHE A CA 1
ATOM 784 C C . PHE A 1 96 ? -3.633 16.797 1.859 1 98.38 96 PHE A C 1
ATOM 786 O O . PHE A 1 96 ? -3.092 17.453 2.754 1 98.38 96 PHE A O 1
ATOM 793 N N . CYS A 1 97 ? -3.451 15.492 1.736 1 98.5 97 CYS A N 1
ATOM 794 C CA . CYS A 1 97 ? -2.645 14.734 2.686 1 98.5 97 CYS A CA 1
ATOM 795 C C . CYS A 1 97 ? -1.2 15.219 2.686 1 98.5 97 CYS A C 1
ATOM 797 O O . CYS A 1 97 ? -0.598 15.391 3.748 1 98.5 97 CYS A O 1
ATOM 799 N N . ASN A 1 98 ? -0.705 15.406 1.517 1 97.56 98 ASN A N 1
ATOM 800 C CA . ASN A 1 98 ? 0.667 15.891 1.432 1 97.56 98 ASN A CA 1
ATOM 801 C C . ASN A 1 98 ? 0.808 17.281 2.061 1 97.56 98 ASN A C 1
ATOM 803 O O . ASN A 1 98 ? 1.745 17.531 2.82 1 97.56 98 ASN A O 1
ATOM 807 N N . GLU A 1 99 ? -0.09 18.141 1.742 1 96.81 99 GLU A N 1
ATOM 808 C CA . GLU A 1 99 ? -0.068 19.484 2.295 1 96.81 99 GLU A CA 1
ATOM 809 C C . GLU A 1 99 ? -0.115 19.469 3.818 1 96.81 99 GLU A C 1
ATOM 811 O O . GLU A 1 99 ? 0.697 20.109 4.48 1 96.81 99 GLU A O 1
ATOM 816 N N . ALA A 1 100 ? -1.023 18.75 4.367 1 97.25 100 ALA A N 1
ATOM 817 C CA . ALA A 1 100 ? -1.208 18.672 5.816 1 97.25 100 ALA A CA 1
ATOM 818 C C . ALA A 1 100 ? 0.018 18.078 6.496 1 97.25 100 ALA A C 1
ATOM 820 O O . ALA A 1 100 ? 0.527 18.625 7.473 1 97.25 100 ALA A O 1
ATOM 821 N N . ALA A 1 101 ? 0.499 16.953 5.922 1 97.44 101 ALA A N 1
ATOM 822 C CA . ALA A 1 101 ? 1.66 16.297 6.52 1 97.44 101 ALA A CA 1
ATOM 823 C C . ALA A 1 101 ? 2.896 17.188 6.43 1 97.44 101 ALA A C 1
ATOM 825 O O . ALA A 1 101 ? 3.68 17.266 7.383 1 97.44 101 ALA A O 1
ATOM 826 N N . ASN A 1 102 ? 3.066 17.812 5.312 1 95.44 102 ASN A N 1
ATOM 827 C CA . ASN A 1 102 ? 4.199 18.719 5.141 1 95.44 102 ASN A CA 1
ATOM 828 C C . ASN A 1 102 ? 4.121 19.906 6.105 1 95.44 102 ASN A C 1
ATOM 830 O O . ASN A 1 102 ? 5.148 20.484 6.465 1 95.44 102 ASN A O 1
ATOM 834 N N . ALA A 1 103 ? 2.951 20.25 6.496 1 94.31 103 ALA A N 1
ATOM 835 C CA . ALA A 1 103 ? 2.746 21.344 7.43 1 94.31 103 ALA A CA 1
ATOM 836 C C . ALA A 1 103 ? 2.936 20.891 8.875 1 94.31 103 ALA A C 1
ATOM 838 O O . ALA A 1 103 ? 2.658 21.641 9.812 1 94.31 103 ALA A O 1
ATOM 839 N N . GLY A 1 104 ? 3.297 19.625 9.016 1 95.06 104 GLY A N 1
ATOM 840 C CA . GLY A 1 104 ? 3.645 19.141 10.344 1 95.06 104 GLY A CA 1
ATOM 841 C C . GLY A 1 104 ? 2.492 18.453 11.047 1 95.06 104 GLY A C 1
ATOM 842 O O . GLY A 1 104 ? 2.514 18.281 12.266 1 95.06 104 GLY A O 1
ATOM 843 N N . LYS A 1 105 ? 1.454 18.078 10.336 1 96.94 105 LYS A N 1
ATOM 844 C CA . LYS A 1 105 ? 0.314 17.375 10.922 1 96.94 105 LYS A CA 1
ATOM 845 C C . LYS A 1 105 ? 0.457 15.867 10.758 1 96.94 105 LYS A C 1
ATOM 847 O O . LYS A 1 105 ? 1.061 15.391 9.789 1 96.94 105 LYS A O 1
ATOM 852 N N . VAL A 1 106 ? -0.079 15.148 11.695 1 97.75 106 VAL A N 1
ATOM 853 C CA . VAL A 1 106 ? -0.273 13.711 11.5 1 97.75 106 VAL A CA 1
ATOM 854 C C . VAL A 1 106 ? -1.574 13.461 10.742 1 97.75 106 VAL A C 1
ATOM 856 O O . VAL A 1 106 ? -2.639 13.938 11.156 1 97.75 106 VAL A O 1
ATOM 859 N N . VAL A 1 107 ? -1.436 12.836 9.664 1 98.44 107 VAL A N 1
ATOM 860 C CA . VAL A 1 107 ? -2.607 12.5 8.859 1 98.44 107 VAL A CA 1
ATOM 861 C C . VAL A 1 107 ? -2.799 10.992 8.828 1 98.44 107 VAL A C 1
ATOM 863 O O . VAL A 1 107 ? -1.877 10.25 8.477 1 98.44 107 VAL A O 1
ATOM 866 N N . ILE A 1 108 ? -4.008 10.523 9.195 1 98.69 108 ILE A N 1
ATOM 867 C CA . ILE A 1 108 ? -4.34 9.109 9.172 1 98.69 108 ILE A CA 1
ATOM 868 C C . ILE A 1 108 ? -5.52 8.867 8.227 1 98.69 108 ILE A C 1
ATOM 870 O O . ILE A 1 108 ? -6.602 9.414 8.43 1 98.69 108 ILE A O 1
ATOM 874 N N . VAL A 1 109 ? -5.285 8.055 7.254 1 98.69 109 VAL A N 1
ATOM 875 C CA . VAL A 1 109 ? -6.305 7.812 6.238 1 98.69 109 VAL A CA 1
ATOM 876 C C . VAL A 1 109 ? -6.758 6.355 6.293 1 98.69 109 VAL A C 1
ATOM 878 O O . VAL A 1 109 ? -5.934 5.441 6.258 1 98.69 109 VAL A O 1
ATOM 881 N N . ALA A 1 110 ? -8.023 6.129 6.445 1 98.12 110 ALA A N 1
ATOM 882 C CA . ALA A 1 110 ? -8.664 4.836 6.227 1 98.12 110 ALA A CA 1
ATOM 883 C C . ALA A 1 110 ? -9.391 4.801 4.883 1 98.12 110 ALA A C 1
ATOM 885 O O . ALA A 1 110 ? -10.188 5.691 4.582 1 98.12 110 ALA A O 1
ATOM 886 N N . ALA A 1 111 ? -9.07 3.785 4.098 1 98.56 111 ALA A N 1
ATOM 887 C CA . ALA A 1 111 ? -9.656 3.791 2.758 1 98.56 111 ALA A CA 1
ATOM 888 C C . ALA A 1 111 ? -9.703 2.379 2.178 1 98.56 111 ALA A C 1
ATOM 890 O O . ALA A 1 111 ? -8.898 1.521 2.541 1 98.56 111 ALA A O 1
ATOM 891 N N . LEU A 1 112 ? -10.625 2.172 1.294 1 98.31 112 LEU A N 1
ATOM 892 C CA . LEU A 1 112 ? -10.594 0.987 0.445 1 98.31 112 LEU A CA 1
ATOM 893 C C . LEU A 1 112 ? -9.422 1.047 -0.529 1 98.31 112 LEU A C 1
ATOM 895 O O . LEU A 1 112 ? -9.227 2.055 -1.213 1 98.31 112 LEU A O 1
ATOM 899 N N . ASP A 1 113 ? -8.633 -0.027 -0.545 1 98.5 113 ASP A N 1
ATOM 900 C CA . ASP A 1 113 ? -7.52 -0.046 -1.487 1 98.5 113 ASP A CA 1
ATOM 901 C C . ASP A 1 113 ? -8 -0.351 -2.902 1 98.5 113 ASP A C 1
ATOM 903 O O . ASP A 1 113 ? -7.453 0.17 -3.877 1 98.5 113 ASP A O 1
ATOM 907 N N . GLY A 1 114 ? -9.016 -1.193 -2.973 1 98.19 114 GLY A N 1
ATOM 908 C CA . GLY A 1 114 ? -9.422 -1.645 -4.293 1 98.19 114 GLY A CA 1
ATOM 909 C C . GLY A 1 114 ? -10.922 -1.599 -4.504 1 98.19 114 GLY A C 1
ATOM 910 O O . GLY A 1 114 ? -11.688 -1.583 -3.537 1 98.19 114 GLY A O 1
ATOM 911 N N . THR A 1 115 ? -11.289 -1.585 -5.797 1 97.31 115 THR A N 1
ATOM 912 C CA . THR A 1 115 ? -12.68 -1.755 -6.207 1 97.31 115 THR A CA 1
ATOM 913 C C . THR A 1 115 ? -13.07 -3.229 -6.184 1 97.31 115 THR A C 1
ATOM 915 O O . THR A 1 115 ? -12.242 -4.094 -5.887 1 97.31 115 THR A O 1
ATOM 918 N N . PHE A 1 116 ? -14.336 -3.479 -6.516 1 95.44 116 PHE A N 1
ATOM 919 C CA . PHE A 1 116 ? -14.82 -4.855 -6.555 1 95.44 116 PHE A CA 1
ATOM 920 C C . PHE A 1 116 ? -14.125 -5.641 -7.66 1 95.44 116 PHE A C 1
ATOM 922 O O . PHE A 1 116 ? -14.188 -6.871 -7.688 1 95.44 116 PHE A O 1
ATOM 929 N N . GLU A 1 117 ? -13.336 -4.953 -8.539 1 94.62 117 GLU A N 1
ATOM 930 C CA . GLU A 1 117 ? -12.594 -5.605 -9.609 1 94.62 117 GLU A CA 1
ATOM 931 C C . GLU A 1 117 ? -11.117 -5.746 -9.242 1 94.62 117 GLU A C 1
ATOM 933 O O . GLU A 1 117 ? -10.281 -6.039 -10.109 1 94.62 117 GLU A O 1
ATOM 938 N N . LYS A 1 118 ? -10.734 -5.402 -8.008 1 95.56 118 LYS A N 1
ATOM 939 C CA . LYS A 1 118 ? -9.359 -5.508 -7.516 1 95.56 118 LYS A CA 1
ATOM 940 C C . LYS A 1 118 ? -8.445 -4.512 -8.219 1 95.56 118 LYS A C 1
ATOM 942 O O . LYS A 1 118 ? -7.281 -4.82 -8.5 1 95.56 118 LYS A O 1
ATOM 947 N N . LYS A 1 119 ? -9.047 -3.385 -8.562 1 96.75 119 LYS A N 1
ATOM 948 C CA . LYS A 1 119 ? -8.297 -2.256 -9.102 1 96.75 119 LYS A CA 1
ATOM 949 C C . LYS A 1 119 ? -8.188 -1.129 -8.078 1 96.75 119 LYS A C 1
ATOM 951 O O . LYS A 1 119 ? -9.031 -1.014 -7.18 1 96.75 119 LYS A O 1
ATOM 956 N N . PRO A 1 120 ? -7.156 -0.357 -8.227 1 98.38 120 PRO A N 1
ATOM 957 C CA . PRO A 1 120 ? -7.027 0.753 -7.281 1 98.38 120 PRO A CA 1
ATOM 958 C C . PRO A 1 120 ? -8.281 1.622 -7.219 1 98.38 120 PRO A C 1
ATOM 960 O O . PRO A 1 120 ? -8.859 1.95 -8.258 1 98.38 120 PRO A O 1
ATOM 963 N N . PHE A 1 121 ? -8.711 1.949 -5.977 1 98.12 121 PHE A N 1
ATOM 964 C CA . PHE A 1 121 ? -9.883 2.791 -5.773 1 98.12 121 PHE A CA 1
ATOM 965 C C . PHE A 1 121 ? -9.477 4.25 -5.602 1 98.12 121 PHE A C 1
ATOM 967 O O . PHE A 1 121 ? -8.898 4.625 -4.582 1 98.12 121 PHE A O 1
ATOM 974 N N . GLY A 1 122 ? -9.867 5.078 -6.672 1 96.12 122 GLY A N 1
ATOM 975 C CA . GLY A 1 122 ? -9.492 6.484 -6.586 1 96.12 122 GLY A CA 1
ATOM 976 C C . GLY A 1 122 ? -7.996 6.703 -6.531 1 96.12 122 GLY A C 1
ATOM 977 O O . GLY A 1 122 ? -7.25 6.125 -7.324 1 96.12 122 GLY A O 1
ATOM 978 N N . SER A 1 123 ? -7.609 7.562 -5.625 1 97.44 123 SER A N 1
ATOM 979 C CA . SER A 1 123 ? -6.195 7.922 -5.555 1 97.44 123 SER A CA 1
ATOM 980 C C . SER A 1 123 ? -5.523 7.281 -4.344 1 97.44 123 SER A C 1
ATOM 982 O O . SER A 1 123 ? -4.43 7.688 -3.947 1 97.44 123 SER A O 1
ATOM 984 N N . VAL A 1 124 ? -6.145 6.301 -3.789 1 98.62 124 VAL A N 1
ATOM 985 C CA . VAL A 1 124 ? -5.691 5.734 -2.523 1 98.62 124 VAL A CA 1
ATOM 986 C C . VAL A 1 124 ? -4.316 5.102 -2.705 1 98.62 124 VAL A C 1
ATOM 988 O O . VAL A 1 124 ? -3.385 5.391 -1.949 1 98.62 124 VAL A O 1
ATOM 991 N N . CYS A 1 125 ? -4.148 4.305 -3.729 1 98.69 125 CYS A N 1
ATOM 992 C CA . CYS A 1 125 ? -2.877 3.619 -3.938 1 98.69 125 CYS A CA 1
ATOM 993 C C . CYS A 1 125 ? -1.786 4.605 -4.34 1 98.69 125 CYS A C 1
ATOM 995 O O . CYS A 1 125 ? -0.607 4.375 -4.062 1 98.69 125 CYS A O 1
ATOM 997 N N . ASP A 1 126 ? -2.191 5.691 -4.898 1 98.31 126 ASP A N 1
ATOM 998 C CA . ASP A 1 126 ? -1.237 6.727 -5.289 1 98.31 126 ASP A CA 1
ATOM 999 C C . ASP A 1 126 ? -0.668 7.438 -4.062 1 98.31 126 ASP A C 1
ATOM 1001 O O . ASP A 1 126 ? 0.344 8.133 -4.16 1 98.31 126 ASP A O 1
ATOM 1005 N N . LEU A 1 127 ? -1.288 7.27 -2.992 1 98.62 127 LEU A N 1
ATOM 1006 C CA . LEU A 1 127 ? -0.875 7.922 -1.754 1 98.62 127 LEU A CA 1
ATOM 1007 C C . LEU A 1 127 ? 0.258 7.148 -1.085 1 98.62 127 LEU A C 1
ATOM 1009 O O . LEU A 1 127 ? 0.96 7.688 -0.228 1 98.62 127 LEU A O 1
ATOM 1013 N N . ILE A 1 128 ? 0.499 5.949 -1.491 1 98.75 128 ILE A N 1
ATOM 1014 C CA . ILE A 1 128 ? 1.377 5.004 -0.81 1 98.75 128 ILE A CA 1
ATOM 1015 C C . ILE A 1 128 ? 2.807 5.543 -0.8 1 98.75 128 ILE A C 1
ATOM 1017 O O . ILE A 1 128 ? 3.447 5.598 0.251 1 98.75 128 ILE A O 1
ATOM 1021 N N . PRO A 1 129 ? 3.285 6.082 -1.893 1 98.62 129 PRO A N 1
ATOM 1022 C CA . PRO A 1 129 ? 4.668 6.566 -1.886 1 98.62 129 PRO A CA 1
ATOM 1023 C C . PRO A 1 129 ? 4.867 7.766 -0.963 1 98.62 129 PRO A C 1
ATOM 1025 O O . PRO A 1 129 ? 5.992 8.047 -0.541 1 98.62 129 PRO A O 1
ATOM 1028 N N . ALA A 1 130 ? 3.789 8.414 -0.663 1 98.31 130 ALA A N 1
ATOM 1029 C CA . ALA A 1 130 ? 3.887 9.617 0.154 1 98.31 130 ALA A CA 1
ATOM 1030 C C . ALA A 1 130 ? 3.631 9.312 1.626 1 98.31 130 ALA A C 1
ATOM 1032 O O . ALA A 1 130 ? 3.752 10.188 2.482 1 98.31 130 ALA A O 1
ATOM 1033 N N . ALA A 1 131 ? 3.328 8.07 1.921 1 98.81 131 ALA A N 1
ATOM 1034 C CA . ALA A 1 131 ? 2.963 7.695 3.283 1 98.81 131 ALA A CA 1
ATOM 1035 C C . ALA A 1 131 ? 4.156 7.098 4.027 1 98.81 131 ALA A C 1
ATOM 1037 O O . ALA A 1 131 ? 4.934 6.332 3.453 1 98.81 131 ALA A O 1
ATOM 1038 N N . GLU A 1 132 ? 4.285 7.438 5.258 1 98.44 132 GLU A N 1
ATOM 1039 C CA . GLU A 1 132 ? 5.328 6.855 6.102 1 98.44 132 GLU A CA 1
ATOM 1040 C C . GLU A 1 132 ? 4.988 5.414 6.477 1 98.44 132 GLU A C 1
ATOM 1042 O O . GLU A 1 132 ? 5.879 4.57 6.59 1 98.44 132 GLU A O 1
ATOM 1047 N N . SER A 1 133 ? 3.744 5.152 6.688 1 98.38 133 SER A N 1
ATOM 1048 C CA . SER A 1 133 ? 3.312 3.805 7.051 1 98.38 133 SER A CA 1
ATOM 1049 C C . SER A 1 133 ? 2.057 3.402 6.281 1 98.38 133 SER A C 1
ATOM 1051 O O . SER A 1 133 ? 1.186 4.238 6.027 1 98.38 133 SER A O 1
ATOM 1053 N N . VAL A 1 134 ? 2.059 2.152 5.953 1 98.75 134 VAL A N 1
ATOM 1054 C CA . VAL A 1 134 ? 0.936 1.535 5.258 1 98.75 134 VAL A CA 1
ATOM 1055 C C . VAL A 1 134 ? 0.615 0.184 5.891 1 98.75 134 VAL A C 1
ATOM 1057 O O . VAL A 1 134 ? 1.512 -0.632 6.113 1 98.75 134 VAL A O 1
ATOM 1060 N N . ILE A 1 135 ? -0.629 -0.027 6.203 1 98.69 135 ILE A N 1
ATOM 1061 C CA . ILE A 1 135 ? -1.069 -1.354 6.617 1 98.69 135 ILE A CA 1
ATOM 1062 C C . ILE A 1 135 ? -2.287 -1.773 5.801 1 98.69 135 ILE A C 1
ATOM 1064 O O . ILE A 1 135 ? -3.18 -0.961 5.543 1 98.69 135 ILE A O 1
ATOM 1068 N N . LYS A 1 136 ? -2.236 -2.945 5.309 1 98.81 136 LYS A N 1
ATOM 1069 C CA . LYS A 1 136 ? -3.408 -3.539 4.676 1 98.81 136 LYS A CA 1
ATOM 1070 C C . LYS A 1 136 ? -4.082 -4.551 5.598 1 98.81 136 LYS A C 1
ATOM 1072 O O . LYS A 1 136 ? -3.48 -5.562 5.961 1 98.81 136 LYS A O 1
ATOM 1077 N N . LEU A 1 137 ? -5.258 -4.254 5.965 1 98.75 137 LEU A N 1
ATOM 1078 C CA . LEU A 1 137 ? -6.027 -5.141 6.832 1 98.75 137 LEU A CA 1
ATOM 1079 C C . LEU A 1 137 ? -6.809 -6.16 6.012 1 98.75 137 LEU A C 1
ATOM 1081 O O . LEU A 1 137 ? -7.035 -5.957 4.816 1 98.75 137 LEU A O 1
ATOM 1085 N N . ASN A 1 138 ? -7.133 -7.227 6.648 1 98.75 138 ASN A N 1
ATOM 1086 C CA . ASN A 1 138 ? -7.957 -8.258 6.027 1 98.75 138 ASN A CA 1
ATOM 1087 C C . ASN A 1 138 ? -9.289 -8.43 6.758 1 98.75 138 ASN A C 1
ATOM 1089 O O . ASN A 1 138 ? -9.367 -8.203 7.965 1 98.75 138 ASN A O 1
ATOM 1093 N N . ALA A 1 139 ? -10.242 -8.742 5.988 1 98.44 139 ALA A N 1
ATOM 1094 C CA . ALA A 1 139 ? -11.516 -9.203 6.539 1 98.44 139 ALA A CA 1
ATOM 1095 C C . ALA A 1 139 ? -11.547 -10.727 6.633 1 98.44 139 ALA A C 1
ATOM 1097 O O . ALA A 1 139 ? -10.5 -11.375 6.66 1 98.44 139 ALA A O 1
ATOM 1098 N N . VAL A 1 140 ? -12.719 -11.266 6.949 1 98.25 140 VAL A N 1
ATOM 1099 C CA . VAL A 1 140 ? -12.922 -12.711 6.977 1 98.25 140 VAL A CA 1
ATOM 1100 C C . VAL A 1 140 ? -13.805 -13.125 5.801 1 98.25 140 VAL A C 1
ATOM 1102 O O . VAL A 1 140 ? -14.867 -12.555 5.578 1 98.25 140 VAL A O 1
ATOM 1105 N N . CYS A 1 141 ? -13.352 -14.07 5.074 1 97.88 141 CYS A N 1
ATOM 1106 C CA . CYS A 1 141 ? -14.086 -14.539 3.902 1 97.88 141 CYS A CA 1
ATOM 1107 C C . CYS A 1 141 ? -15.438 -15.125 4.301 1 97.88 141 CYS A C 1
ATOM 1109 O O . CYS A 1 141 ? -15.508 -16.031 5.129 1 97.88 141 CYS A O 1
ATOM 1111 N N . THR A 1 142 ? -16.438 -14.656 3.66 1 96.56 142 THR A N 1
ATOM 1112 C CA . THR A 1 142 ? -17.781 -15.086 4.023 1 96.56 142 THR A CA 1
ATOM 1113 C C . THR A 1 142 ? -18.062 -16.484 3.48 1 96.56 142 THR A C 1
ATOM 1115 O O . THR A 1 142 ? -19.016 -17.141 3.912 1 96.56 142 THR A O 1
ATOM 1118 N N . CYS A 1 143 ? -17.234 -16.922 2.564 1 95.69 143 CYS A N 1
ATOM 1119 C CA . CYS A 1 143 ? -17.438 -18.234 1.928 1 95.69 143 CYS A CA 1
ATOM 1120 C C . CYS A 1 143 ? -16.719 -19.328 2.703 1 95.69 143 CYS A C 1
ATOM 1122 O O . CYS A 1 143 ? -17.297 -20.375 2.979 1 95.69 143 CYS A O 1
ATOM 1124 N N . CYS A 1 144 ? -15.469 -19.062 3.189 1 96.56 144 CYS A N 1
ATOM 1125 C CA . CYS A 1 144 ? -14.688 -20.188 3.711 1 96.56 144 CYS A CA 1
ATOM 1126 C C . CYS A 1 144 ? -14.102 -19.844 5.078 1 96.56 144 CYS A C 1
ATOM 1128 O O . CYS A 1 144 ? -13.508 -20.703 5.734 1 96.56 144 CYS A O 1
ATOM 1130 N N . GLY A 1 145 ? -14.117 -18.578 5.5 1 97.44 145 GLY A N 1
ATOM 1131 C CA . GLY A 1 145 ? -13.688 -18.219 6.84 1 97.44 145 GLY A CA 1
ATOM 1132 C C . GLY A 1 145 ? -12.227 -17.812 6.902 1 97.44 145 GLY A C 1
ATOM 1133 O O . GLY A 1 145 ? -11.734 -17.406 7.957 1 97.44 145 GLY A O 1
ATOM 1134 N N . ARG A 1 146 ? -11.523 -17.938 5.855 1 96.81 146 ARG A N 1
ATOM 1135 C CA . ARG A 1 146 ? -10.125 -17.516 5.809 1 96.81 146 ARG A CA 1
ATOM 1136 C C . ARG A 1 146 ? -10.008 -16.016 5.656 1 96.81 146 ARG A C 1
ATOM 1138 O O . ARG A 1 146 ? -11.016 -15.32 5.496 1 96.81 146 ARG A O 1
ATOM 1145 N N . ASP A 1 147 ? -8.711 -15.523 5.711 1 98 147 ASP A N 1
ATOM 1146 C CA . ASP A 1 147 ? -8.492 -14.094 5.496 1 98 147 ASP A CA 1
ATOM 1147 C C . ASP A 1 147 ? -8.977 -13.664 4.117 1 98 147 ASP A C 1
ATOM 1149 O O . ASP A 1 147 ? -8.766 -14.367 3.127 1 98 147 ASP A O 1
ATOM 1153 N N . ALA A 1 148 ? -9.672 -12.555 4.105 1 98.38 148 ALA A N 1
ATOM 1154 C CA . ALA A 1 148 ? -10.211 -12 2.867 1 98.38 148 ALA A CA 1
ATOM 1155 C C . ALA A 1 148 ? -9.586 -10.641 2.557 1 98.38 148 ALA A C 1
ATOM 1157 O O . ALA A 1 148 ? -9.781 -9.68 3.303 1 98.38 148 ALA A O 1
ATOM 1158 N N . ALA A 1 149 ? -8.93 -10.617 1.447 1 98.5 149 ALA A N 1
ATOM 1159 C CA . ALA A 1 149 ? -8.242 -9.391 1.078 1 98.5 149 ALA A CA 1
ATOM 1160 C C . ALA A 1 149 ? -9.023 -8.609 0.029 1 98.5 149 ALA A C 1
ATOM 1162 O O . ALA A 1 149 ? -8.633 -7.504 -0.354 1 98.5 149 ALA A O 1
ATOM 1163 N N . PHE A 1 150 ? -10.18 -9.164 -0.411 1 98.31 150 PHE A N 1
ATOM 1164 C CA . PHE A 1 150 ? -10.844 -8.578 -1.574 1 98.31 150 PHE A CA 1
ATOM 1165 C C . PHE A 1 150 ? -12.32 -8.352 -1.297 1 98.31 150 PHE A C 1
ATOM 1167 O O . PHE A 1 150 ? -12.938 -9.094 -0.531 1 98.31 150 PHE A O 1
ATOM 1174 N N . THR A 1 151 ? -12.883 -7.297 -1.904 1 97.69 151 THR A N 1
ATOM 1175 C CA . THR A 1 151 ? -14.305 -6.984 -1.839 1 97.69 151 THR A CA 1
ATOM 1176 C C . THR A 1 151 ? -15.023 -7.457 -3.1 1 97.69 151 THR A C 1
ATOM 1178 O O . THR A 1 151 ? -14.672 -7.059 -4.211 1 97.69 151 THR A O 1
ATOM 1181 N N . ARG A 1 152 ? -15.977 -8.25 -2.947 1 96.44 152 ARG A N 1
ATOM 1182 C CA . ARG A 1 152 ? -16.75 -8.727 -4.078 1 96.44 152 ARG A CA 1
ATOM 1183 C C . ARG A 1 152 ? -18.125 -8.062 -4.117 1 96.44 152 ARG A C 1
ATOM 1185 O O . ARG A 1 152 ? -18.828 -8.008 -3.102 1 96.44 152 ARG A O 1
ATOM 1192 N N . ARG A 1 153 ? -18.438 -7.578 -5.254 1 95.25 153 ARG A N 1
ATOM 1193 C CA . ARG A 1 153 ? -19.781 -7.098 -5.504 1 95.25 153 ARG A CA 1
ATOM 1194 C C . ARG A 1 153 ? -20.75 -8.258 -5.754 1 95.25 153 ARG A C 1
ATOM 1196 O O . ARG A 1 153 ? -20.484 -9.109 -6.613 1 95.25 153 ARG A O 1
ATOM 1203 N N . ILE A 1 154 ? -21.875 -8.266 -5.012 1 94.12 154 ILE A N 1
ATOM 1204 C CA . ILE A 1 154 ? -22.734 -9.438 -5.117 1 94.12 154 ILE A CA 1
ATOM 1205 C C . ILE A 1 154 ? -24.031 -9.055 -5.816 1 94.12 154 ILE A C 1
ATOM 1207 O O . ILE A 1 154 ? -24.984 -9.844 -5.844 1 94.12 154 ILE A O 1
ATOM 1211 N N . VAL A 1 155 ? -24.156 -7.848 -6.289 1 92.88 155 VAL A N 1
ATOM 1212 C CA . VAL A 1 155 ? -25.297 -7.418 -7.09 1 92.88 155 VAL A CA 1
ATOM 1213 C C . VAL A 1 155 ? -24.859 -7.156 -8.523 1 92.88 155 VAL A C 1
ATOM 1215 O O . VAL A 1 155 ? -23.656 -7.062 -8.805 1 92.88 155 VAL A O 1
ATOM 1218 N N . SER A 1 156 ? -25.734 -6.941 -9.461 1 91.19 156 SER A N 1
ATOM 1219 C CA . SER A 1 156 ? -25.438 -6.828 -10.891 1 91.19 156 SER A CA 1
ATOM 1220 C C . SER A 1 156 ? -24.953 -5.43 -11.242 1 91.19 156 SER A C 1
ATOM 1222 O O . SER A 1 156 ? -24.344 -5.227 -12.297 1 91.19 156 SER A O 1
ATOM 1224 N N . ASP A 1 157 ? -25.219 -4.523 -10.438 1 89 157 ASP A N 1
ATOM 1225 C CA . ASP A 1 157 ? -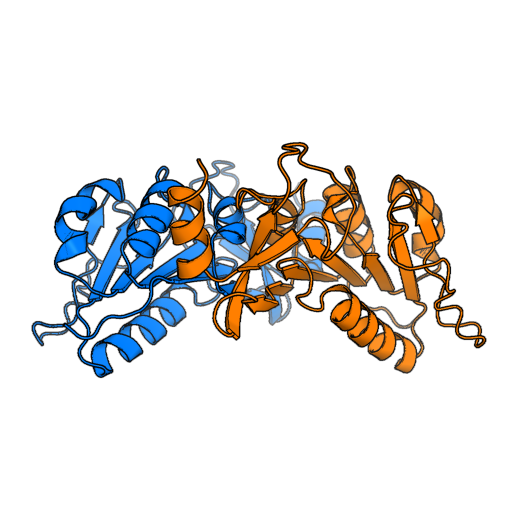24.797 -3.148 -10.672 1 89 157 ASP A CA 1
ATOM 1226 C C . ASP A 1 157 ? -23.266 -3.059 -10.805 1 89 157 ASP A C 1
ATOM 1228 O O . ASP A 1 157 ? -22.547 -3.5 -9.914 1 89 157 ASP A O 1
ATOM 1232 N N . LYS A 1 158 ? -22.766 -2.48 -11.875 1 87.44 158 LYS A N 1
ATOM 1233 C CA . LYS A 1 158 ? -21.328 -2.471 -12.148 1 87.44 158 LYS A CA 1
ATOM 1234 C C . LYS A 1 158 ? -20.734 -1.088 -11.898 1 87.44 158 LYS A C 1
ATOM 1236 O O . LYS A 1 158 ? -19.578 -0.828 -12.258 1 87.44 158 LYS A O 1
ATOM 1241 N N . SER A 1 159 ? -21.516 -0.232 -11.273 1 90.19 159 SER A N 1
ATOM 1242 C CA . SER A 1 159 ? -20.969 1.076 -10.914 1 90.19 159 SER A CA 1
ATOM 1243 C C . SER A 1 159 ? -19.844 0.95 -9.898 1 90.19 159 SER A C 1
ATOM 1245 O O . SER A 1 159 ? -19.938 0.167 -8.945 1 90.19 159 SER A O 1
ATOM 1247 N N . VAL A 1 160 ? -18.828 1.642 -10.086 1 85.94 160 VAL A N 1
ATOM 1248 C CA . VAL A 1 160 ? -17.672 1.567 -9.195 1 85.94 160 VAL A CA 1
ATOM 1249 C C . VAL A 1 160 ? -18.062 2.078 -7.805 1 85.94 160 VAL A C 1
ATOM 1251 O O . VAL A 1 160 ? -17.719 1.454 -6.793 1 85.94 160 VAL A O 1
ATOM 1254 N N . GLU A 1 161 ? -18.719 3.244 -7.832 1 87.62 161 GLU A N 1
ATOM 1255 C CA . GLU A 1 161 ? -19.141 3.812 -6.555 1 87.62 161 GLU A CA 1
ATOM 1256 C C . GLU A 1 161 ? -20.594 3.463 -6.25 1 87.62 161 GLU A C 1
ATOM 1258 O O . GLU A 1 161 ? -21.5 3.98 -6.891 1 87.62 161 GLU A O 1
ATOM 1263 N N . LEU A 1 162 ? -20.828 2.457 -5.559 1 88.69 162 LEU A N 1
ATOM 1264 C CA . LEU A 1 162 ? -22.125 2.057 -5.016 1 88.69 162 LEU A CA 1
ATOM 1265 C C . LEU A 1 162 ? -22.062 1.936 -3.496 1 88.69 162 LEU A C 1
ATOM 1267 O O . LEU A 1 162 ? -21.5 0.975 -2.969 1 88.69 162 LEU A O 1
ATOM 1271 N N . ILE A 1 163 ? -22.453 2.959 -2.918 1 87.69 163 ILE A N 1
ATOM 1272 C CA . ILE A 1 163 ? -22.328 3.006 -1.466 1 87.69 163 ILE A CA 1
ATOM 1273 C C . ILE A 1 163 ? -23.328 2.033 -0.829 1 87.69 163 ILE A C 1
ATOM 1275 O O . ILE A 1 163 ? -24.516 2.043 -1.159 1 87.69 163 ILE A O 1
ATOM 1279 N N . GLY A 1 164 ? -22.812 1.15 -0.084 1 86.62 164 GLY A N 1
ATOM 1280 C CA . GLY A 1 164 ? -23.609 0.14 0.6 1 86.62 164 GLY A CA 1
ATOM 1281 C C . GLY A 1 164 ? -22.766 -0.785 1.467 1 86.62 164 GLY A C 1
ATOM 1282 O O . GLY A 1 164 ? -21.562 -0.597 1.599 1 86.62 164 GLY A O 1
ATOM 1283 N N . GLY A 1 165 ? -23.438 -1.711 2.066 1 90.19 165 GLY A N 1
ATOM 1284 C CA . GLY A 1 165 ? -22.797 -2.637 2.988 1 90.19 165 GLY A CA 1
ATOM 1285 C C . GLY A 1 165 ? -22.891 -4.082 2.541 1 90.19 165 GLY A C 1
ATOM 1286 O O . GLY A 1 165 ? -22.625 -4.398 1.38 1 90.19 165 GLY A O 1
ATOM 1287 N N . SER A 1 166 ? -23.266 -4.891 3.473 1 91.62 166 SER A N 1
ATOM 1288 C CA . SER A 1 166 ? -23.266 -6.336 3.268 1 91.62 166 SER A CA 1
ATOM 1289 C C . SER A 1 166 ? -24.328 -6.75 2.256 1 91.62 166 SER A C 1
ATOM 1291 O O . SER A 1 166 ? -24.281 -7.855 1.712 1 91.62 166 SER A O 1
ATOM 1293 N N . GLU A 1 167 ? -25.297 -5.887 1.987 1 93 167 GLU A N 1
ATOM 1294 C CA . GLU A 1 167 ? -26.312 -6.191 0.992 1 93 167 GLU A CA 1
ATOM 1295 C C . GLU A 1 167 ? -25.75 -6.078 -0.424 1 93 167 GLU A C 1
ATOM 1297 O O . GLU A 1 167 ? -26.328 -6.621 -1.368 1 93 167 GLU A O 1
ATOM 1302 N N . LEU A 1 168 ? -24.641 -5.434 -0.585 1 94.25 168 LEU A N 1
ATOM 1303 C CA . LEU A 1 168 ? -24.078 -5.18 -1.911 1 94.25 168 LEU A CA 1
ATOM 1304 C C . LEU A 1 168 ? -22.75 -5.887 -2.084 1 94.25 168 LEU A C 1
ATOM 1306 O O . LEU A 1 168 ? -22.344 -6.188 -3.209 1 94.25 168 LEU A O 1
ATOM 1310 N N . TYR A 1 169 ? -22.047 -6.125 -0.896 1 96.06 169 TYR A N 1
ATOM 1311 C CA . TYR A 1 169 ? -20.672 -6.562 -0.981 1 96.06 169 TYR A CA 1
ATOM 1312 C C . TYR A 1 169 ? -20.391 -7.684 0.014 1 96.06 169 TYR A C 1
ATOM 1314 O O . TYR A 1 169 ? -21.047 -7.777 1.055 1 96.06 169 TYR A O 1
ATOM 1322 N N . GLU A 1 170 ? -19.344 -8.438 -0.287 1 97.12 170 GLU A N 1
ATOM 1323 C CA . GLU A 1 170 ? -18.812 -9.453 0.617 1 97.12 170 GLU A CA 1
ATOM 1324 C C . GLU A 1 170 ? -17.297 -9.539 0.514 1 97.12 170 GLU A C 1
ATOM 1326 O O . GLU A 1 170 ? -16.734 -9.453 -0.581 1 97.12 170 GLU A O 1
ATOM 1331 N N . PRO A 1 171 ? -16.656 -9.68 1.632 1 98.12 171 PRO A N 1
ATOM 1332 C CA . PRO A 1 171 ? -15.227 -9.969 1.576 1 98.12 171 PRO A CA 1
ATOM 1333 C C . PRO A 1 171 ? -14.93 -11.398 1.135 1 98.12 171 PRO A C 1
ATOM 1335 O O . PRO A 1 171 ? -15.641 -12.328 1.52 1 98.12 171 PRO A O 1
ATOM 1338 N N . ARG A 1 172 ? -13.898 -11.547 0.318 1 97.94 172 ARG A N 1
ATOM 1339 C CA . ARG A 1 172 ? -13.562 -12.867 -0.21 1 97.94 172 ARG A CA 1
ATOM 1340 C C . ARG A 1 172 ? -12.047 -13.07 -0.253 1 97.94 172 ARG A C 1
ATOM 1342 O O . ARG A 1 172 ? -11.297 -12.125 -0.502 1 97.94 172 ARG A O 1
ATOM 1349 N N . CYS A 1 173 ? -11.641 -14.273 0.005 1 97.75 173 CYS A N 1
ATOM 1350 C CA . CYS A 1 173 ? -10.266 -14.656 -0.287 1 97.75 173 CYS A CA 1
ATOM 1351 C C . CYS A 1 173 ? -10.062 -14.875 -1.782 1 97.75 173 CYS A C 1
ATOM 1353 O O . CYS A 1 173 ? -11.031 -14.859 -2.551 1 97.75 173 CYS A O 1
ATOM 1355 N N . ARG A 1 174 ? -8.875 -15.094 -2.162 1 97.31 174 ARG A N 1
ATOM 1356 C CA . ARG A 1 174 ? -8.562 -15.242 -3.58 1 97.31 174 ARG A CA 1
ATOM 1357 C C . ARG A 1 174 ? -9.297 -16.438 -4.18 1 97.31 174 ARG A C 1
ATOM 1359 O O . ARG A 1 174 ? -9.922 -16.312 -5.238 1 97.31 174 ARG A O 1
ATOM 1366 N N . THR A 1 175 ? -9.242 -17.516 -3.525 1 95.06 175 THR A N 1
ATOM 1367 C CA . THR A 1 175 ? -9.836 -18.75 -4.031 1 95.06 175 THR A CA 1
ATOM 1368 C C . THR A 1 175 ? -11.336 -18.594 -4.23 1 95.06 175 THR A C 1
ATOM 1370 O O . THR A 1 175 ? -11.867 -18.922 -5.289 1 95.06 175 THR A O 1
ATOM 1373 N N . CYS A 1 176 ? -12 -18.016 -3.258 1 95.5 176 CYS A N 1
ATOM 1374 C CA . CYS A 1 176 ? -13.453 -17.859 -3.314 1 95.5 176 CYS A CA 1
ATOM 1375 C C . CYS A 1 176 ? -13.844 -16.75 -4.273 1 95.5 176 CYS A C 1
ATOM 1377 O O . CYS A 1 176 ? -14.945 -16.75 -4.82 1 95.5 176 CYS A O 1
ATOM 1379 N N . PHE A 1 177 ? -12.953 -15.82 -4.449 1 95.62 177 PHE A N 1
ATOM 1380 C CA . PHE A 1 177 ? -13.195 -14.734 -5.398 1 95.62 177 PHE A CA 1
ATOM 1381 C C . PHE A 1 177 ? -13.188 -15.258 -6.832 1 95.62 177 PHE A C 1
ATOM 1383 O O . PHE A 1 177 ? -14.078 -14.93 -7.621 1 95.62 177 PHE A O 1
ATOM 1390 N N . VAL A 1 178 ? -12.195 -16.109 -7.148 1 89.19 178 VAL A N 1
ATOM 1391 C CA . VAL A 1 178 ? -11.992 -16.625 -8.5 1 89.19 178 VAL A CA 1
ATOM 1392 C C . VAL A 1 178 ? -13.062 -17.656 -8.82 1 89.19 178 VAL A C 1
ATOM 1394 O O . VAL A 1 178 ? -13.555 -17.719 -9.953 1 89.19 178 VAL A O 1
ATOM 1397 N N . LYS A 1 179 ? -13.398 -18.516 -8 1 82.75 179 LYS A N 1
ATOM 1398 C CA . LYS A 1 179 ? -14.398 -19.562 -8.219 1 82.75 179 LYS A CA 1
ATOM 1399 C C . LYS A 1 179 ? -15.734 -18.969 -8.641 1 82.75 179 LYS A C 1
ATOM 1401 O O . LYS A 1 179 ? -16.406 -19.484 -9.539 1 82.75 179 LYS A O 1
ATOM 1406 N N . GLU A 1 180 ? -16.094 -17.953 -8.055 1 69.19 180 GLU A N 1
ATOM 1407 C CA . GLU A 1 180 ? -17.422 -17.375 -8.312 1 69.19 180 GLU A CA 1
ATOM 1408 C C . GLU A 1 180 ? -17.406 -16.531 -9.578 1 69.19 180 GLU A C 1
ATOM 1410 O O . GLU A 1 180 ? -18.453 -16.328 -10.203 1 69.19 180 GLU A O 1
ATOM 1415 N N . GLU A 1 181 ? -16.266 -16.031 -9.852 1 67.81 181 GLU A N 1
ATOM 1416 C CA . GLU A 1 181 ? -16.156 -15.336 -11.133 1 67.81 181 GLU A CA 1
ATOM 1417 C C . GLU A 1 181 ? -16.406 -16.281 -12.305 1 67.81 181 GLU A C 1
ATOM 1419 O O . GLU A 1 181 ? -16.984 -15.883 -13.32 1 67.81 181 GLU A O 1
ATOM 1424 N N . ASN A 1 182 ? -16.047 -17.484 -12.07 1 59.53 182 ASN A N 1
ATOM 1425 C CA . ASN A 1 182 ? -16.266 -18.516 -13.086 1 59.53 182 ASN A CA 1
ATOM 1426 C C . ASN A 1 182 ? -17.703 -19.031 -13.07 1 59.53 182 ASN A C 1
ATOM 1428 O O . ASN A 1 182 ? -18.219 -19.5 -14.086 1 59.53 182 ASN A O 1
ATOM 1432 N N . ASP A 1 183 ? -18.344 -18.922 -11.93 1 54.38 183 ASP A N 1
ATOM 1433 C CA . ASP A 1 183 ? -19.703 -19.438 -11.805 1 54.38 183 ASP A CA 1
ATOM 1434 C C . ASP A 1 183 ? -20.734 -18.359 -12.148 1 54.38 183 ASP A C 1
ATOM 1436 O O . ASP A 1 183 ? -21.938 -18.594 -12.086 1 54.38 183 ASP A O 1
ATOM 1440 N N . SER A 1 184 ? -20.359 -17.094 -12.242 1 49.09 184 SER A N 1
ATOM 1441 C CA . SER A 1 184 ? -21.375 -16.125 -12.648 1 49.09 184 SER A CA 1
ATOM 1442 C C . SER A 1 184 ? -21.906 -16.422 -14.047 1 49.09 184 SER A C 1
ATOM 1444 O O . SER A 1 184 ? -21.125 -16.625 -14.977 1 49.09 184 SER A O 1
ATOM 1446 N N . PRO A 1 185 ? -23.297 -16.719 -14.211 1 45.59 185 PRO A N 1
ATOM 1447 C CA . PRO A 1 185 ? -23.906 -17.031 -15.508 1 45.59 185 PRO A CA 1
ATOM 1448 C C . PRO A 1 185 ? -23.531 -16.016 -16.594 1 45.59 185 PRO A C 1
ATOM 1450 O O . PRO A 1 185 ? -23.219 -14.867 -16.281 1 45.59 185 PRO A O 1
ATOM 1453 N N . MET B 1 1 ? 1.065 -33.312 -4.227 1 42.94 1 MET B N 1
ATOM 1454 C CA . MET B 1 1 ? 1.83 -32.062 -4.375 1 42.94 1 MET B CA 1
ATOM 1455 C C . MET B 1 1 ? 1.367 -31.016 -3.367 1 42.94 1 MET B C 1
ATOM 1457 O O . MET B 1 1 ? 0.165 -30.828 -3.164 1 42.94 1 MET B O 1
ATOM 1461 N N . ARG B 1 2 ? 2.119 -30.75 -2.299 1 53.94 2 ARG B N 1
ATOM 1462 C CA . ARG B 1 2 ? 1.694 -29.891 -1.2 1 53.94 2 ARG B CA 1
ATOM 1463 C C . ARG B 1 2 ? 1.065 -28.609 -1.723 1 53.94 2 ARG B C 1
ATOM 1465 O O . ARG B 1 2 ? 1.656 -27.922 -2.555 1 53.94 2 ARG B O 1
ATOM 1472 N N . GLN B 1 3 ? -0.326 -28.578 -1.814 1 64.25 3 GLN B N 1
ATOM 1473 C CA . GLN B 1 3 ? -1.083 -27.531 -2.506 1 64.25 3 GLN B CA 1
ATOM 1474 C C . GLN B 1 3 ? -1.044 -26.219 -1.732 1 64.25 3 GLN B C 1
ATOM 1476 O O . GLN B 1 3 ? -1.525 -26.141 -0.6 1 64.25 3 GLN B O 1
ATOM 1481 N N . VAL B 1 4 ? -0.011 -25.391 -1.949 1 78 4 VAL B N 1
ATOM 1482 C CA . VAL B 1 4 ? -0.035 -24.031 -1.389 1 78 4 VAL B CA 1
ATOM 1483 C C . VAL B 1 4 ? -1.2 -23.25 -1.984 1 78 4 VAL B C 1
ATOM 1485 O O . VAL B 1 4 ? -1.666 -23.562 -3.084 1 78 4 VAL B O 1
ATOM 1488 N N . MET B 1 5 ? -1.764 -22.484 -1.142 1 90.69 5 MET B N 1
ATOM 1489 C CA . MET B 1 5 ? -2.838 -21.609 -1.62 1 90.69 5 MET B CA 1
ATOM 1490 C C . MET B 1 5 ? -2.273 -20.344 -2.256 1 90.69 5 MET B C 1
ATOM 1492 O O . MET B 1 5 ? -1.322 -19.766 -1.739 1 90.69 5 MET B O 1
ATOM 1496 N N . GLY B 1 6 ? -2.848 -20.031 -3.416 1 96 6 GLY B N 1
ATOM 1497 C CA . GLY B 1 6 ? -2.414 -18.828 -4.117 1 96 6 GLY B CA 1
ATOM 1498 C C . GLY B 1 6 ? -2.469 -17.578 -3.256 1 96 6 GLY B C 1
ATOM 1499 O O . GLY B 1 6 ? -3.443 -17.359 -2.533 1 96 6 GLY B O 1
ATOM 1500 N N . GLU B 1 7 ? -1.367 -16.859 -3.334 1 97.75 7 GLU B N 1
ATOM 1501 C CA . GLU B 1 7 ? -1.257 -15.656 -2.51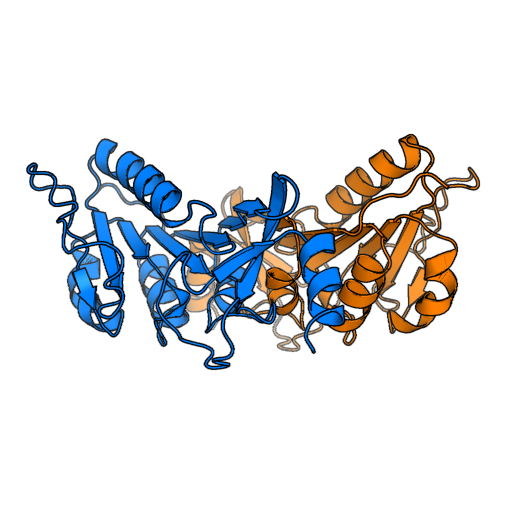4 1 97.75 7 GLU B CA 1
ATOM 1502 C C . GLU B 1 7 ? -0.239 -14.68 -3.098 1 97.75 7 GLU B C 1
ATOM 1504 O O . GLU B 1 7 ? 0.778 -15.102 -3.656 1 97.75 7 GLU B O 1
ATOM 1509 N N . LEU B 1 8 ? -0.574 -13.461 -2.963 1 98.62 8 LEU B N 1
ATOM 1510 C CA . LEU B 1 8 ? 0.346 -12.398 -3.357 1 98.62 8 LEU B CA 1
ATOM 1511 C C . LEU B 1 8 ? 0.775 -11.57 -2.148 1 98.62 8 LEU B C 1
ATOM 1513 O O . LEU B 1 8 ? -0.067 -11.008 -1.446 1 98.62 8 LEU B O 1
ATOM 1517 N N . GLN B 1 9 ? 2.066 -11.531 -1.906 1 98.81 9 GLN B N 1
ATOM 1518 C CA . GLN B 1 9 ? 2.676 -10.711 -0.862 1 98.81 9 GLN B CA 1
ATOM 1519 C C . GLN B 1 9 ? 3.521 -9.594 -1.464 1 98.81 9 GLN B C 1
ATOM 1521 O O . GLN B 1 9 ? 4.395 -9.844 -2.297 1 98.81 9 GLN B O 1
ATOM 1526 N N . LEU B 1 10 ? 3.227 -8.414 -1.019 1 98.94 10 LEU B N 1
ATOM 1527 C CA . LEU B 1 10 ? 3.936 -7.266 -1.574 1 98.94 10 LEU B CA 1
ATOM 1528 C C . LEU B 1 10 ? 4.773 -6.574 -0.504 1 98.94 10 LEU B C 1
ATOM 1530 O O . LEU B 1 10 ? 4.238 -6.125 0.513 1 98.94 10 LEU B O 1
ATOM 1534 N N . ILE B 1 11 ? 6.086 -6.516 -0.698 1 98.81 11 ILE B N 1
ATOM 1535 C CA . ILE B 1 11 ? 7.047 -5.805 0.14 1 98.81 11 ILE B CA 1
ATOM 1536 C C . ILE B 1 11 ? 7.516 -4.539 -0.57 1 98.81 11 ILE B C 1
ATOM 1538 O O . ILE B 1 11 ? 8.188 -4.609 -1.6 1 98.81 11 ILE B O 1
ATOM 1542 N N . ILE B 1 12 ? 7.145 -3.428 0.024 1 98.88 12 ILE B N 1
ATOM 1543 C CA . ILE B 1 12 ? 7.5 -2.18 -0.643 1 98.88 12 ILE B CA 1
ATOM 1544 C C . ILE B 1 12 ? 8.273 -1.282 0.319 1 98.88 12 ILE B C 1
ATOM 1546 O O . ILE B 1 12 ? 8.391 -1.59 1.508 1 98.88 12 ILE B O 1
ATOM 1550 N N . GLY B 1 13 ? 8.859 -0.193 -0.206 1 98.62 13 GLY B N 1
ATOM 1551 C CA . GLY B 1 13 ? 9.625 0.774 0.562 1 98.62 13 GLY B CA 1
ATOM 1552 C C . GLY B 1 13 ? 10.672 1.499 -0.266 1 98.62 13 GLY B C 1
ATOM 1553 O O . GLY B 1 13 ? 10.844 1.211 -1.452 1 98.62 13 GLY B O 1
ATOM 1554 N N . PRO B 1 14 ? 11.281 2.447 0.363 1 98.5 14 PRO B N 1
ATOM 1555 C CA . PRO B 1 14 ? 12.344 3.176 -0.336 1 98.5 14 PRO B CA 1
ATOM 1556 C C . PRO B 1 14 ? 13.602 2.334 -0.542 1 98.5 14 PRO B C 1
ATOM 1558 O O . PRO B 1 14 ? 13.672 1.201 -0.06 1 98.5 14 PRO B O 1
ATOM 1561 N N . MET B 1 15 ? 14.516 2.9 -1.304 1 96.31 15 MET B N 1
ATOM 1562 C CA . MET B 1 15 ? 15.828 2.268 -1.394 1 96.31 15 MET B CA 1
ATOM 1563 C C . MET B 1 15 ? 16.469 2.133 -0.013 1 96.31 15 MET B C 1
ATOM 1565 O O . MET B 1 15 ? 16.234 2.963 0.866 1 96.31 15 MET B O 1
ATOM 1569 N N . PHE B 1 16 ? 17.188 0.976 0.176 1 95.81 16 PHE B N 1
ATOM 1570 C CA . PHE B 1 16 ? 17.969 0.708 1.374 1 95.81 16 PHE B CA 1
ATOM 1571 C C . PHE B 1 16 ? 17.078 0.304 2.535 1 95.81 16 PHE B C 1
ATOM 1573 O O . PHE B 1 16 ? 17.516 0.287 3.688 1 95.81 16 PHE B O 1
ATOM 1580 N N . SER B 1 17 ? 15.852 0 2.277 1 97.94 17 SER B N 1
ATOM 1581 C CA . SER B 1 17 ? 14.922 -0.344 3.348 1 97.94 17 SER B CA 1
ATOM 1582 C C . SER B 1 17 ? 14.961 -1.838 3.652 1 97.94 17 SER B C 1
ATOM 1584 O O . SER B 1 17 ? 14.281 -2.305 4.574 1 97.94 17 SER B O 1
ATOM 1586 N N . GLY B 1 18 ? 15.695 -2.645 2.854 1 95.69 18 GLY B N 1
ATOM 1587 C CA . GLY B 1 18 ? 15.828 -4.066 3.129 1 95.69 18 GLY B CA 1
ATOM 1588 C C . GLY B 1 18 ? 14.773 -4.91 2.436 1 95.69 18 GLY B C 1
ATOM 1589 O O . GLY B 1 18 ? 14.461 -6.016 2.881 1 95.69 18 GLY B O 1
ATOM 1590 N N . LYS B 1 19 ? 14.172 -4.461 1.415 1 95.75 19 LYS B N 1
ATOM 1591 C CA . LYS B 1 19 ? 13.133 -5.184 0.688 1 95.75 19 LYS B CA 1
ATOM 1592 C C . LYS B 1 19 ? 13.641 -6.531 0.188 1 95.75 19 LYS B C 1
ATOM 1594 O O . LYS B 1 19 ? 12.977 -7.555 0.36 1 95.75 19 LYS B O 1
ATOM 1599 N N . SER B 1 20 ? 14.852 -6.48 -0.454 1 93.38 20 SER B N 1
ATOM 1600 C CA . SER B 1 20 ? 15.422 -7.715 -0.981 1 93.38 20 SER B CA 1
ATOM 1601 C C . SER B 1 20 ? 15.75 -8.695 0.139 1 93.38 20 SER B C 1
ATOM 1603 O O . SER B 1 20 ? 15.516 -9.898 0.002 1 93.38 20 SER B O 1
ATOM 1605 N N . THR B 1 21 ? 16.25 -8.172 1.225 1 94.38 21 THR B N 1
ATOM 1606 C CA . THR B 1 21 ? 16.547 -9.008 2.385 1 94.38 21 THR B CA 1
ATOM 1607 C C . THR B 1 21 ? 15.281 -9.664 2.916 1 94.38 21 THR B C 1
ATOM 1609 O O . THR B 1 21 ? 15.273 -10.859 3.213 1 94.38 21 THR B O 1
ATOM 1612 N N . GLU B 1 22 ? 14.234 -8.922 3.027 1 95.94 22 GLU B N 1
ATOM 1613 C CA . GLU B 1 22 ? 12.961 -9.461 3.492 1 95.94 22 GLU B CA 1
ATOM 1614 C C . GLU B 1 22 ? 12.414 -10.5 2.516 1 95.94 22 GLU B C 1
ATOM 1616 O O . GLU B 1 22 ? 11.867 -11.523 2.934 1 95.94 22 GLU B O 1
ATOM 1621 N N . LEU B 1 23 ? 12.539 -10.234 1.225 1 95.94 23 LEU B N 1
ATOM 1622 C CA . LEU B 1 23 ? 12.141 -11.195 0.205 1 95.94 23 LEU B CA 1
ATOM 1623 C C . LEU B 1 23 ? 12.867 -12.523 0.402 1 95.94 23 LEU B C 1
ATOM 1625 O O . LEU B 1 23 ? 12.227 -13.578 0.473 1 95.94 23 LEU B O 1
ATOM 1629 N N . VAL B 1 24 ? 14.164 -12.445 0.563 1 92.81 24 VAL B N 1
ATOM 1630 C CA . VAL B 1 24 ? 14.992 -13.641 0.719 1 92.81 24 VAL B CA 1
ATOM 1631 C C . VAL B 1 24 ? 14.609 -14.375 1.998 1 92.81 24 VAL B C 1
ATOM 1633 O O . VAL B 1 24 ? 14.5 -15.602 2.006 1 92.81 24 VAL B O 1
ATOM 1636 N N . ARG B 1 25 ? 14.383 -13.594 3.053 1 94.62 25 ARG B N 1
ATOM 1637 C CA . ARG B 1 25 ? 13.977 -14.195 4.316 1 94.62 25 ARG B CA 1
ATOM 1638 C C . ARG B 1 25 ? 12.695 -15.008 4.152 1 94.62 25 ARG B C 1
ATOM 1640 O O . ARG B 1 25 ? 12.602 -16.141 4.629 1 94.62 25 ARG B O 1
ATOM 1647 N N . ARG B 1 26 ? 11.742 -14.5 3.447 1 95.81 26 ARG B N 1
ATOM 1648 C CA . ARG B 1 26 ? 10.477 -15.188 3.234 1 95.81 26 ARG B CA 1
ATOM 1649 C C . ARG B 1 26 ? 10.656 -16.406 2.344 1 95.81 26 ARG B C 1
ATOM 1651 O O . ARG B 1 26 ? 10.102 -17.469 2.617 1 95.81 26 ARG B O 1
ATOM 1658 N N . MET B 1 27 ? 11.438 -16.219 1.329 1 93.69 27 MET B N 1
ATOM 1659 C CA . MET B 1 27 ? 11.695 -17.328 0.415 1 93.69 27 MET B CA 1
ATOM 1660 C C . MET B 1 27 ? 12.344 -18.5 1.148 1 93.69 27 MET B C 1
ATOM 1662 O O . MET B 1 27 ? 11.992 -19.656 0.918 1 93.69 27 MET B O 1
ATOM 1666 N N . ARG B 1 28 ? 13.227 -18.172 2.016 1 92.44 28 ARG B N 1
ATOM 1667 C CA . ARG B 1 28 ? 13.938 -19.203 2.777 1 92.44 28 ARG B CA 1
ATOM 1668 C C . ARG B 1 28 ? 12.969 -20 3.645 1 92.44 28 ARG B C 1
ATOM 1670 O O . ARG B 1 28 ? 13.133 -21.219 3.809 1 92.44 28 ARG B O 1
ATOM 1677 N N . ARG B 1 29 ? 12.008 -19.375 4.203 1 93.62 29 ARG B N 1
ATOM 1678 C CA . ARG B 1 29 ? 11 -20.062 5.008 1 93.62 29 ARG B CA 1
ATOM 1679 C C . ARG B 1 29 ? 10.281 -21.125 4.188 1 93.62 29 ARG B C 1
ATOM 1681 O O . ARG B 1 29 ? 10.039 -22.234 4.676 1 93.62 29 ARG B O 1
ATOM 1688 N N . PHE B 1 30 ? 9.984 -20.75 3.002 1 93.75 30 PHE B N 1
ATOM 1689 C CA . PHE B 1 30 ? 9.289 -21.703 2.127 1 93.75 30 PHE B CA 1
ATOM 1690 C C . PHE B 1 30 ? 10.227 -22.828 1.702 1 93.75 30 PHE B C 1
ATOM 1692 O O . PHE B 1 30 ? 9.805 -23.984 1.604 1 93.75 30 PHE B O 1
ATOM 1699 N N . GLN B 1 31 ? 11.422 -22.453 1.47 1 90.25 31 GLN B N 1
ATOM 1700 C CA . GLN B 1 31 ? 12.414 -23.469 1.136 1 90.25 31 GLN B CA 1
ATOM 1701 C C . GLN B 1 31 ? 12.57 -24.484 2.27 1 90.25 31 GLN B C 1
ATOM 1703 O O . GLN B 1 31 ? 12.656 -25.688 2.027 1 90.25 31 GLN B O 1
ATOM 1708 N N . HIS B 1 32 ? 12.594 -23.984 3.432 1 91.88 32 HIS B N 1
ATOM 1709 C CA . HIS B 1 32 ? 12.703 -24.844 4.602 1 91.88 32 HIS B CA 1
ATOM 1710 C C . HIS B 1 32 ? 11.516 -25.812 4.691 1 91.88 32 HIS B C 1
ATOM 1712 O O . HIS B 1 32 ? 11.656 -26.922 5.188 1 91.88 32 HIS B O 1
ATOM 1718 N N . ALA B 1 33 ? 10.445 -25.391 4.172 1 91.94 33 ALA B N 1
ATOM 1719 C CA . ALA B 1 33 ? 9.242 -26.219 4.137 1 91.94 33 ALA B CA 1
ATOM 1720 C C . ALA B 1 33 ? 9.25 -27.141 2.926 1 91.94 33 ALA B C 1
ATOM 1722 O O . ALA B 1 33 ? 8.219 -27.734 2.582 1 91.94 33 ALA B O 1
ATOM 1723 N N . LYS B 1 34 ? 10.328 -27.156 2.189 1 91.12 34 LYS B N 1
ATOM 1724 C CA . LYS B 1 34 ? 10.602 -28.062 1.081 1 91.12 34 LYS B CA 1
ATOM 1725 C C . LYS B 1 34 ? 9.734 -27.734 -0.13 1 91.12 34 LYS B C 1
ATOM 1727 O O . LYS B 1 34 ? 9.344 -28.625 -0.883 1 91.12 34 LYS B O 1
ATOM 1732 N N . LEU B 1 35 ? 9.344 -26.531 -0.256 1 92.88 35 LEU B N 1
ATOM 1733 C CA . LEU B 1 35 ? 8.656 -26.047 -1.447 1 92.88 35 LEU B CA 1
ATOM 1734 C C . LEU B 1 35 ? 9.648 -25.594 -2.512 1 92.88 35 LEU B C 1
ATOM 1736 O O . LEU B 1 35 ? 10.75 -25.156 -2.186 1 92.88 35 LEU B O 1
ATOM 1740 N N . LYS B 1 36 ? 9.289 -25.812 -3.744 1 92.19 36 LYS B N 1
ATOM 1741 C CA . LYS B 1 36 ? 10.125 -25.359 -4.855 1 92.19 36 LYS B CA 1
ATOM 1742 C C . LYS B 1 36 ? 9.992 -23.859 -5.066 1 92.19 36 LYS B C 1
ATOM 1744 O O . LYS B 1 36 ? 8.898 -23.359 -5.344 1 92.19 36 LYS B O 1
ATOM 1749 N N . CYS B 1 37 ? 11.156 -23.156 -5.004 1 93.12 37 CYS B N 1
ATOM 1750 C CA . CYS B 1 37 ? 11.141 -21.688 -5.039 1 93.12 37 CYS B CA 1
ATOM 1751 C C . CYS B 1 37 ? 11.969 -21.172 -6.207 1 93.12 37 CYS B C 1
ATOM 1753 O O . CYS B 1 37 ? 13.047 -21.688 -6.496 1 93.12 37 CYS B O 1
ATOM 1755 N N . LEU B 1 38 ? 11.422 -20.141 -6.91 1 92.81 38 LEU B N 1
ATOM 1756 C CA . LEU B 1 38 ? 12.117 -19.422 -7.969 1 92.81 38 LEU B CA 1
ATOM 1757 C C . LEU B 1 38 ? 12.211 -17.938 -7.641 1 92.81 38 LEU B C 1
ATOM 1759 O O . LEU B 1 38 ? 11.219 -17.312 -7.246 1 92.81 38 LEU B O 1
ATOM 1763 N N . VAL B 1 39 ? 13.367 -17.344 -7.75 1 93.62 39 VAL B N 1
ATOM 1764 C CA . VAL B 1 39 ? 13.539 -15.906 -7.617 1 93.62 39 VAL B CA 1
ATOM 1765 C C . VAL B 1 39 ? 13.875 -15.297 -8.977 1 93.62 39 VAL B C 1
ATOM 1767 O O . VAL B 1 39 ? 14.773 -15.773 -9.672 1 93.62 39 VAL B O 1
ATOM 1770 N N . VAL B 1 40 ? 13.102 -14.281 -9.305 1 93.56 40 VAL B N 1
ATOM 1771 C CA . VAL B 1 40 ? 13.305 -13.57 -10.562 1 93.56 40 VAL B CA 1
ATOM 1772 C C . VAL B 1 40 ? 13.82 -12.156 -10.281 1 93.56 40 VAL B C 1
ATOM 1774 O O . VAL B 1 40 ? 13.32 -11.469 -9.391 1 93.56 40 VAL B O 1
ATOM 1777 N N . LYS B 1 41 ? 14.805 -11.742 -11.008 1 90 41 LYS B N 1
ATOM 1778 C CA . LYS B 1 41 ? 15.352 -10.391 -10.883 1 90 41 LYS B CA 1
ATOM 1779 C C . LYS B 1 41 ? 15.328 -9.664 -12.227 1 90 41 LYS B C 1
ATOM 1781 O O . LYS B 1 41 ? 15.227 -10.297 -13.281 1 90 41 LYS B O 1
ATOM 1786 N N . TYR B 1 42 ? 15.375 -8.414 -12.133 1 89.94 42 TYR B N 1
ATOM 1787 C CA . TYR B 1 42 ? 15.422 -7.613 -13.352 1 89.94 42 TYR B CA 1
ATOM 1788 C C . TYR B 1 42 ? 16.812 -7.645 -13.969 1 89.94 42 TYR B C 1
ATOM 1790 O O . TYR B 1 42 ? 17.812 -7.465 -13.281 1 89.94 42 TYR B O 1
ATOM 1798 N N . ASN B 1 43 ? 16.906 -7.816 -15.227 1 84.69 43 ASN B N 1
ATOM 1799 C CA . ASN B 1 43 ? 18.156 -8.094 -15.945 1 84.69 43 ASN B CA 1
ATOM 1800 C C . ASN B 1 43 ? 19.125 -6.922 -15.836 1 84.69 43 ASN B C 1
ATOM 1802 O O . ASN B 1 43 ? 20.344 -7.129 -15.742 1 84.69 43 ASN B O 1
ATOM 1806 N N . LEU B 1 44 ? 18.656 -5.73 -15.797 1 77.5 44 LEU B N 1
ATOM 1807 C CA . LEU B 1 44 ? 19.531 -4.566 -15.836 1 77.5 44 LEU B CA 1
ATOM 1808 C C . LEU B 1 44 ? 19.953 -4.164 -14.43 1 77.5 44 LEU B C 1
ATOM 1810 O O . LEU B 1 44 ? 20.75 -3.24 -14.258 1 77.5 44 LEU B O 1
ATOM 1814 N N . ASP B 1 45 ? 19.391 -4.922 -13.484 1 68.69 45 ASP B N 1
ATOM 1815 C CA . ASP B 1 45 ? 19.812 -4.625 -12.125 1 68.69 45 ASP B CA 1
ATOM 1816 C C . ASP B 1 45 ? 21.188 -5.23 -11.844 1 68.69 45 ASP B C 1
ATOM 1818 O O . ASP B 1 45 ? 21.297 -6.398 -11.453 1 68.69 45 ASP B O 1
ATOM 1822 N N . THR B 1 46 ? 22.172 -4.539 -12.086 1 61.72 46 THR B N 1
ATOM 1823 C CA . THR B 1 46 ? 23.547 -5.016 -11.992 1 61.72 46 THR B CA 1
ATOM 1824 C C . THR B 1 46 ? 24.141 -4.715 -10.617 1 61.72 46 THR B C 1
ATOM 1826 O O . THR B 1 46 ? 25.344 -4.871 -10.406 1 61.72 46 THR B O 1
ATOM 1829 N N . ARG B 1 47 ? 23.312 -4.043 -9.742 1 56.34 47 ARG B N 1
ATOM 1830 C CA . ARG B 1 47 ? 23.875 -3.623 -8.461 1 56.34 47 ARG B CA 1
ATOM 1831 C C . ARG B 1 47 ? 24.406 -4.82 -7.672 1 56.34 47 ARG B C 1
ATOM 1833 O O . ARG B 1 47 ? 25.359 -4.691 -6.895 1 56.34 47 ARG B O 1
ATOM 1840 N N . TYR B 1 48 ? 23.609 -5.844 -7.715 1 52.5 48 TYR B N 1
ATOM 1841 C CA . TYR B 1 48 ? 24.031 -7.023 -6.973 1 52.5 48 TYR B CA 1
ATOM 1842 C C . TYR B 1 48 ? 24.656 -8.055 -7.898 1 52.5 48 TYR B C 1
ATOM 1844 O O . TYR B 1 48 ? 24.156 -8.305 -9 1 52.5 48 TYR B O 1
ATOM 1852 N N . SER B 1 49 ? 25.969 -7.945 -7.961 1 47.16 49 SER B N 1
ATOM 1853 C CA . SER B 1 49 ? 26.734 -8.938 -8.719 1 47.16 49 SER B CA 1
ATOM 1854 C C . SER B 1 49 ? 26 -10.273 -8.758 1 47.16 49 SER B C 1
ATOM 1856 O O . SER B 1 49 ? 25.188 -10.57 -7.883 1 47.16 49 SER B O 1
ATOM 1858 N N . GLU B 1 50 ? 26.203 -10.914 -9.977 1 42.59 50 GLU B N 1
ATOM 1859 C CA . GLU B 1 50 ? 25.812 -12.266 -10.352 1 42.59 50 GLU B CA 1
ATOM 1860 C C . GLU B 1 50 ? 25.844 -13.203 -9.148 1 42.59 50 GLU B C 1
ATOM 1862 O O . GLU B 1 50 ? 25.781 -14.43 -9.305 1 42.59 50 GLU B O 1
ATOM 1867 N N . LYS B 1 51 ? 26.297 -12.664 -8.117 1 41.44 51 LYS B N 1
ATOM 1868 C CA . LYS B 1 51 ? 26.469 -13.75 -7.16 1 41.44 51 LYS B CA 1
ATOM 1869 C C . LYS B 1 51 ? 25.188 -14.547 -6.98 1 41.44 51 LYS B C 1
ATOM 1871 O O . LYS B 1 51 ? 24.125 -13.969 -6.734 1 41.44 51 LYS B O 1
ATOM 1876 N N . ASN B 1 52 ? 25.156 -15.641 -7.621 1 41.47 52 ASN B N 1
ATOM 1877 C CA . ASN B 1 52 ? 24.297 -16.812 -7.551 1 41.47 52 ASN B CA 1
ATOM 1878 C C . ASN B 1 52 ? 23.734 -17.016 -6.141 1 41.47 52 ASN B C 1
ATOM 1880 O O . ASN B 1 52 ? 24.5 -17.141 -5.184 1 41.47 52 ASN B O 1
ATOM 1884 N N . LEU B 1 53 ? 22.828 -16.219 -5.699 1 42.16 53 LEU B N 1
ATOM 1885 C CA . LEU B 1 53 ? 22.188 -16.953 -4.617 1 42.16 53 LEU B CA 1
ATOM 1886 C C . LEU B 1 53 ? 22.188 -18.453 -4.898 1 42.16 53 LEU B C 1
ATOM 1888 O O . LEU B 1 53 ? 21.203 -19 -5.406 1 42.16 53 LEU B O 1
ATOM 1892 N N . SER B 1 54 ? 23.188 -18.828 -5.73 1 37.5 54 SER B N 1
ATOM 1893 C CA . SER B 1 54 ? 23.344 -20.234 -6.039 1 37.5 54 SER B CA 1
ATOM 1894 C C . SER B 1 54 ? 23.594 -21.062 -4.781 1 37.5 54 SER B C 1
ATOM 1896 O O . SER B 1 54 ? 24.656 -20.938 -4.152 1 37.5 54 SER B O 1
ATOM 1898 N N . THR B 1 55 ? 22.859 -20.875 -3.74 1 39.19 55 THR B N 1
ATOM 1899 C CA . THR B 1 55 ? 23.25 -21.953 -2.824 1 39.19 55 THR B CA 1
ATOM 1900 C C . THR B 1 55 ? 23.25 -23.297 -3.535 1 39.19 55 THR B C 1
ATOM 1902 O O . 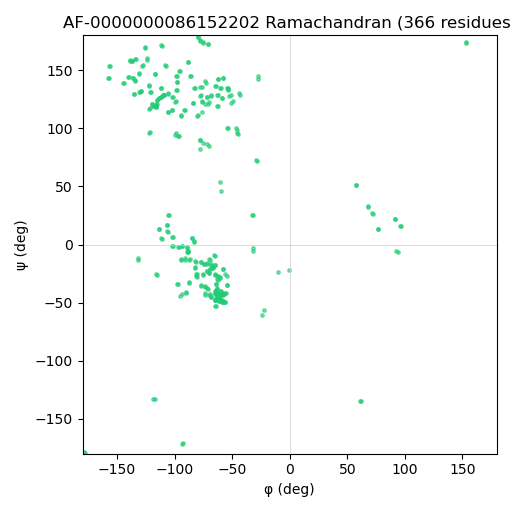THR B 1 55 ? 22.516 -23.5 -4.496 1 39.19 55 THR B O 1
ATOM 1905 N N . HIS B 1 56 ? 24.312 -24.031 -3.559 1 36.69 56 HIS B N 1
ATOM 1906 C CA . HIS B 1 56 ? 24.578 -25.391 -4.008 1 36.69 56 HIS B CA 1
ATOM 1907 C C . HIS B 1 56 ? 23.281 -26.219 -4.031 1 36.69 56 HIS B C 1
ATOM 1909 O O . HIS B 1 56 ? 23.203 -27.234 -4.715 1 36.69 56 HIS B O 1
ATOM 1915 N N . ASP B 1 57 ? 22.5 -26.359 -2.873 1 40.31 57 ASP B N 1
ATOM 1916 C CA . ASP B 1 57 ? 21.562 -27.469 -2.801 1 40.31 57 ASP B CA 1
ATOM 1917 C C . ASP B 1 57 ? 20.344 -27.234 -3.688 1 40.31 57 ASP B C 1
ATOM 1919 O O . ASP B 1 57 ? 19.828 -26.109 -3.76 1 40.31 57 ASP B O 1
ATOM 1923 N N . LYS B 1 58 ? 19.938 -28.047 -4.715 1 42.31 58 LYS B N 1
ATOM 1924 C CA . LYS B 1 58 ? 18.953 -28.344 -5.742 1 42.31 58 LYS B CA 1
ATOM 1925 C C . LYS B 1 58 ? 17.703 -27.484 -5.562 1 42.31 58 LYS B C 1
ATOM 1927 O O . LYS B 1 58 ? 16.797 -27.5 -6.406 1 42.31 58 LYS B O 1
ATOM 1932 N N . VAL B 1 59 ? 17.391 -26.953 -4.348 1 44.06 59 VAL B N 1
ATOM 1933 C CA . VAL B 1 59 ? 16.062 -26.422 -4.062 1 44.06 59 VAL B CA 1
ATOM 1934 C C . VAL B 1 59 ? 16.047 -24.906 -4.301 1 44.06 59 VAL B C 1
ATOM 1936 O O . VAL B 1 59 ? 14.984 -24.312 -4.473 1 44.06 59 VAL B O 1
ATOM 1939 N N . PHE B 1 60 ? 17.062 -24.062 -3.869 1 51.41 60 PHE B N 1
ATOM 1940 C CA . PHE B 1 60 ? 17.031 -22.609 -3.926 1 51.41 60 PHE B CA 1
ATOM 1941 C C . PHE B 1 60 ? 17.312 -22.109 -5.34 1 51.41 60 PHE B C 1
ATOM 1943 O O . PHE B 1 60 ? 18.391 -22.344 -5.875 1 51.41 60 PHE B O 1
ATOM 1950 N N . PHE B 1 61 ? 16.328 -22.047 -6.312 1 53.84 61 PHE B N 1
ATOM 1951 C CA . PHE B 1 61 ? 16.516 -21.5 -7.648 1 53.84 61 PHE B CA 1
ATOM 1952 C C . PHE B 1 61 ? 17.109 -20.094 -7.574 1 53.84 61 PHE B C 1
ATOM 1954 O O . PHE B 1 61 ? 16.797 -19.328 -6.66 1 53.84 61 PHE B O 1
ATOM 1961 N N . GLN B 1 62 ? 18.25 -19.922 -8.352 1 60.59 62 GLN B N 1
ATOM 1962 C CA . GLN B 1 62 ? 19.047 -18.781 -8.82 1 60.59 62 GLN B CA 1
ATOM 1963 C C . GLN B 1 62 ? 18.141 -17.656 -9.312 1 60.59 62 GLN B C 1
ATOM 1965 O O . GLN B 1 62 ? 17.047 -17.891 -9.82 1 60.59 62 GLN B O 1
ATOM 1970 N N . ALA B 1 63 ? 18.422 -16.5 -8.828 1 69.38 63 ALA B N 1
ATOM 1971 C CA . ALA B 1 63 ? 17.906 -15.266 -9.43 1 69.38 63 ALA B CA 1
ATOM 1972 C C . ALA B 1 63 ? 18.062 -15.289 -10.945 1 69.38 63 ALA B C 1
ATOM 1974 O O . ALA B 1 63 ? 19.172 -15.391 -11.469 1 69.38 63 ALA B O 1
ATOM 1975 N N . LYS B 1 64 ? 16.953 -15.633 -11.617 1 82.81 64 LYS B N 1
ATOM 1976 C CA . LYS B 1 64 ? 16.938 -15.562 -13.078 1 82.81 64 LYS B CA 1
ATOM 1977 C C . LYS B 1 64 ? 16.719 -14.133 -13.555 1 82.81 64 LYS B C 1
ATOM 1979 O O . LYS B 1 64 ? 15.68 -13.523 -13.273 1 82.81 64 LYS B O 1
ATOM 1984 N N . PRO B 1 65 ? 17.719 -13.602 -14.133 1 88.31 65 PRO B N 1
ATOM 1985 C CA . PRO B 1 65 ? 17.516 -12.258 -14.688 1 88.31 65 PRO B CA 1
ATOM 1986 C C . PRO B 1 65 ? 16.625 -12.258 -15.93 1 88.31 65 PRO B C 1
ATOM 1988 O O . PRO B 1 65 ? 16.812 -13.094 -16.812 1 88.31 65 PRO B O 1
ATOM 1991 N N . VAL B 1 66 ? 15.609 -11.461 -15.906 1 93 66 VAL B N 1
ATOM 1992 C CA . VAL B 1 66 ? 14.727 -11.367 -17.062 1 93 66 VAL B CA 1
ATOM 1993 C C . VAL B 1 66 ? 14.352 -9.906 -17.312 1 93 66 VAL B C 1
ATOM 1995 O O . VAL B 1 66 ? 14.445 -9.078 -16.406 1 93 66 VAL B O 1
ATOM 1998 N N . ASP B 1 67 ? 13.938 -9.609 -18.578 1 92.38 67 ASP B N 1
ATOM 1999 C CA . ASP B 1 67 ? 13.406 -8.289 -18.906 1 92.38 67 ASP B CA 1
ATOM 2000 C C . ASP B 1 67 ? 11.906 -8.219 -18.656 1 92.38 67 ASP B C 1
ATOM 2002 O O . ASP B 1 67 ? 11.383 -7.172 -18.266 1 92.38 67 ASP B O 1
ATOM 2006 N N . ARG B 1 68 ? 11.344 -9.391 -18.875 1 96 68 ARG B N 1
ATOM 2007 C CA . ARG B 1 68 ? 9.906 -9.531 -18.656 1 96 68 ARG B CA 1
ATOM 2008 C C . ARG B 1 68 ? 9.594 -10.797 -17.875 1 96 68 ARG B C 1
ATOM 2010 O O . ARG B 1 68 ? 10.203 -11.844 -18.109 1 96 68 ARG B O 1
ATOM 2017 N N . LEU B 1 69 ? 8.625 -10.672 -16.984 1 97 69 LEU B N 1
ATOM 2018 C CA . LEU B 1 69 ? 8.25 -11.812 -16.156 1 97 69 LEU B CA 1
ATOM 2019 C C . LEU B 1 69 ? 7.668 -12.938 -17.016 1 97 69 LEU B C 1
ATOM 2021 O O . LEU B 1 69 ? 7.789 -14.117 -16.656 1 97 69 LEU B O 1
ATOM 2025 N N . ALA B 1 70 ? 7.121 -12.578 -18.125 1 95.69 70 ALA B N 1
ATOM 2026 C CA . ALA B 1 70 ? 6.559 -13.562 -19.062 1 95.69 70 ALA B CA 1
ATOM 2027 C C . ALA B 1 70 ? 7.594 -14.609 -19.438 1 95.69 70 ALA B C 1
ATOM 2029 O O . ALA B 1 70 ? 7.242 -15.734 -19.812 1 95.69 70 ALA B O 1
ATOM 2030 N N . GLU B 1 71 ? 8.859 -14.281 -19.391 1 93.94 71 GLU B N 1
ATOM 2031 C CA . GLU B 1 71 ? 9.953 -15.172 -19.781 1 93.94 71 GLU B CA 1
ATOM 2032 C C . GLU B 1 71 ? 10.031 -16.391 -18.859 1 93.94 71 GLU B C 1
ATOM 2034 O O . GLU B 1 71 ? 10.648 -17.391 -19.203 1 93.94 71 GLU B O 1
ATOM 2039 N N . VAL B 1 72 ? 9.383 -16.281 -17.688 1 91.88 72 VAL B N 1
ATOM 2040 C CA . VAL B 1 72 ? 9.453 -17.406 -16.766 1 91.88 72 VAL B CA 1
ATOM 2041 C C . VAL B 1 72 ? 8.07 -18.031 -16.609 1 91.88 72 VAL B C 1
ATOM 2043 O O . VAL B 1 72 ? 7.848 -18.844 -15.703 1 91.88 72 VAL B O 1
ATOM 2046 N N . ARG B 1 73 ? 7.211 -17.672 -17.453 1 93.81 73 ARG B N 1
ATOM 2047 C CA . ARG B 1 73 ? 5.836 -18.156 -17.391 1 93.81 73 ARG B CA 1
ATOM 2048 C C . ARG B 1 73 ? 5.781 -19.672 -17.5 1 93.81 73 ARG B C 1
ATOM 2050 O O . ARG B 1 73 ? 5.016 -20.328 -16.781 1 93.81 73 ARG B O 1
ATOM 2057 N N . GLU B 1 74 ? 6.531 -20.281 -18.375 1 90.88 74 GLU B N 1
ATOM 2058 C CA . GLU B 1 74 ? 6.523 -21.719 -18.625 1 90.88 74 GLU B CA 1
ATOM 2059 C C . GLU B 1 74 ? 7.066 -22.484 -17.438 1 90.88 74 GLU B C 1
ATOM 2061 O O . GLU B 1 74 ? 6.816 -23.688 -17.297 1 90.88 74 GLU B O 1
ATOM 2066 N N . LEU B 1 75 ? 7.781 -21.797 -16.625 1 89 75 LEU B N 1
ATOM 2067 C CA . LEU B 1 75 ? 8.383 -22.438 -15.469 1 89 75 LEU B CA 1
ATOM 2068 C C . LEU B 1 75 ? 7.418 -22.438 -14.289 1 89 75 LEU B C 1
ATOM 2070 O O . LEU B 1 75 ? 7.652 -23.141 -13.297 1 89 75 LEU B O 1
ATOM 2074 N N . LEU B 1 76 ? 6.371 -21.703 -14.336 1 90.25 76 LEU B N 1
ATOM 2075 C CA . LEU B 1 76 ? 5.461 -21.5 -13.219 1 90.25 76 LEU B CA 1
ATOM 2076 C C . LEU B 1 76 ? 4.965 -22.844 -12.672 1 90.25 76 LEU B C 1
ATOM 2078 O O . LEU B 1 76 ? 4.844 -23.016 -11.453 1 90.25 76 LEU B O 1
ATOM 2082 N N . ASP B 1 77 ? 4.773 -23.812 -13.523 1 91.19 77 ASP B N 1
ATOM 2083 C CA . ASP B 1 77 ? 4.199 -25.094 -13.109 1 91.19 77 ASP B CA 1
ATOM 2084 C C . ASP B 1 77 ? 5.199 -25.891 -12.273 1 91.19 77 ASP B C 1
ATOM 2086 O O . ASP B 1 77 ? 4.805 -26.766 -11.508 1 91.19 77 ASP B O 1
ATOM 2090 N N . SER B 1 78 ? 6.406 -25.594 -12.445 1 91.31 78 SER B N 1
ATOM 2091 C CA . SER B 1 78 ? 7.449 -26.375 -11.797 1 91.31 78 SER B CA 1
ATOM 2092 C C . SER B 1 78 ? 7.773 -25.828 -10.414 1 91.31 78 SER B C 1
ATOM 2094 O O . SER B 1 78 ? 8.555 -26.438 -9.664 1 91.31 78 SER B O 1
ATOM 2096 N N . PHE B 1 79 ? 7.172 -24.672 -10.039 1 93.31 79 PHE B N 1
ATOM 2097 C CA . PHE B 1 79 ? 7.52 -24.031 -8.773 1 93.31 79 PHE B CA 1
ATOM 2098 C C . PHE B 1 79 ? 6.27 -23.75 -7.949 1 93.31 79 PHE B C 1
ATOM 2100 O O . PHE B 1 79 ? 5.172 -23.625 -8.5 1 93.31 79 PHE B O 1
ATOM 2107 N N . ASP B 1 80 ? 6.484 -23.688 -6.66 1 95.19 80 ASP B N 1
ATOM 2108 C CA . ASP B 1 80 ? 5.398 -23.406 -5.727 1 95.19 80 ASP B CA 1
ATOM 2109 C C . ASP B 1 80 ? 5.375 -21.922 -5.336 1 95.19 80 ASP B C 1
ATOM 2111 O O . ASP B 1 80 ? 4.309 -21.359 -5.109 1 95.19 80 ASP B O 1
ATOM 2115 N N . VAL B 1 81 ? 6.566 -21.375 -5.266 1 96.5 81 VAL B N 1
ATOM 2116 C CA . VAL B 1 81 ? 6.738 -20 -4.781 1 96.5 81 VAL B CA 1
ATOM 2117 C C . VAL B 1 81 ? 7.602 -19.219 -5.758 1 96.5 81 VAL B C 1
ATOM 2119 O O . VAL B 1 81 ? 8.656 -19.688 -6.188 1 96.5 81 VAL B O 1
ATOM 2122 N N . ILE B 1 82 ? 7.148 -18.062 -6.121 1 96.5 82 ILE B N 1
ATOM 2123 C CA . ILE B 1 82 ? 7.875 -17.188 -7.027 1 96.5 82 ILE B CA 1
ATOM 2124 C C . ILE B 1 82 ? 8.219 -15.875 -6.32 1 96.5 82 ILE B C 1
ATOM 2126 O O . ILE B 1 82 ? 7.32 -15.164 -5.855 1 96.5 82 ILE B O 1
ATOM 2130 N N . GLY B 1 83 ? 9.484 -15.562 -6.191 1 97.06 83 GLY B N 1
ATOM 2131 C CA . GLY B 1 83 ? 9.961 -14.273 -5.711 1 97.06 83 GLY B CA 1
ATOM 2132 C C . GLY B 1 83 ? 10.367 -13.336 -6.832 1 97.06 83 GLY B C 1
ATOM 2133 O O . GLY B 1 83 ? 11.031 -13.75 -7.785 1 97.06 83 GLY B O 1
ATOM 2134 N N . ILE B 1 84 ? 9.914 -12.156 -6.727 1 96.94 84 ILE B N 1
ATOM 2135 C CA . ILE B 1 84 ? 10.25 -11.148 -7.727 1 96.94 84 ILE B CA 1
ATOM 2136 C C . ILE B 1 84 ? 10.945 -9.969 -7.055 1 96.94 84 ILE B C 1
ATOM 2138 O O . ILE B 1 84 ? 10.352 -9.289 -6.211 1 96.94 84 ILE B O 1
ATOM 2142 N N . ASP B 1 85 ? 12.18 -9.727 -7.418 1 95.12 85 ASP B N 1
ATOM 2143 C CA . ASP B 1 85 ? 12.922 -8.578 -6.902 1 95.12 85 ASP B CA 1
ATOM 2144 C C . ASP B 1 85 ? 12.898 -7.418 -7.898 1 95.12 85 ASP B C 1
ATOM 2146 O O . ASP B 1 85 ? 12.852 -7.637 -9.109 1 95.12 85 ASP B O 1
ATOM 2150 N N . GLU B 1 86 ? 12.852 -6.219 -7.355 1 95.12 86 GLU B N 1
ATOM 2151 C CA . GLU B 1 86 ? 12.789 -4.988 -8.141 1 95.12 86 GLU B CA 1
ATOM 2152 C C . GLU B 1 86 ? 11.57 -4.984 -9.062 1 95.12 86 GLU B C 1
ATOM 2154 O O . GLU B 1 86 ? 11.695 -4.73 -10.258 1 95.12 86 GLU B O 1
ATOM 2159 N N . GLY B 1 87 ? 10.445 -5.254 -8.469 1 97.25 87 GLY B N 1
ATOM 2160 C CA . GLY B 1 87 ? 9.203 -5.414 -9.203 1 97.25 87 GLY B CA 1
ATOM 2161 C C . GLY B 1 87 ? 8.828 -4.191 -10.023 1 97.25 87 GLY B C 1
ATOM 2162 O O . GLY B 1 87 ? 8.094 -4.297 -11.008 1 97.25 87 GLY B O 1
ATOM 2163 N N . GLN B 1 88 ? 9.406 -2.988 -9.633 1 97.25 88 GLN B N 1
ATOM 2164 C CA . GLN B 1 88 ? 9.016 -1.74 -10.281 1 97.25 88 GLN B CA 1
ATOM 2165 C C . GLN B 1 88 ? 9.508 -1.688 -11.727 1 97.25 88 GLN B C 1
ATOM 2167 O O . GLN B 1 88 ? 9.023 -0.891 -12.523 1 97.25 88 GLN B O 1
ATOM 2172 N N . PHE B 1 89 ? 10.375 -2.572 -12.062 1 95.5 89 PHE B N 1
ATOM 2173 C CA . PHE B 1 89 ? 10.977 -2.5 -13.391 1 95.5 89 PHE B CA 1
ATOM 2174 C C . PHE B 1 89 ? 10.227 -3.385 -14.375 1 95.5 89 PHE B C 1
ATOM 2176 O O . PHE B 1 89 ? 10.445 -3.303 -15.586 1 95.5 89 PHE B O 1
ATOM 2183 N N . PHE B 1 90 ? 9.367 -4.25 -13.922 1 96.88 90 PHE B N 1
ATOM 2184 C CA . PHE B 1 90 ? 8.68 -5.188 -14.805 1 96.88 90 PHE B CA 1
ATOM 2185 C C . PHE B 1 90 ? 7.355 -4.602 -15.281 1 96.88 90 PHE B C 1
ATOM 2187 O O . PHE B 1 90 ? 6.434 -4.41 -14.492 1 96.88 90 PHE B O 1
ATOM 2194 N N . PRO B 1 91 ? 7.215 -4.359 -16.594 1 96.19 91 PRO B N 1
ATOM 2195 C CA . PRO B 1 91 ? 5.977 -3.775 -17.109 1 96.19 91 PRO B CA 1
ATOM 2196 C C . PRO B 1 91 ? 4.793 -4.734 -17.016 1 96.19 91 PRO B C 1
ATOM 2198 O O . PRO B 1 91 ? 3.639 -4.301 -17.062 1 96.19 91 PRO B O 1
ATOM 2201 N N . ASP B 1 92 ? 5.031 -6.023 -16.922 1 98 92 ASP B N 1
ATOM 2202 C CA . ASP B 1 92 ? 3.979 -7.035 -16.906 1 98 92 ASP B CA 1
ATOM 2203 C C . ASP B 1 92 ? 3.773 -7.59 -15.492 1 98 92 ASP B C 1
ATOM 2205 O O . ASP B 1 92 ? 3.326 -8.727 -15.328 1 98 92 ASP B O 1
ATOM 2209 N N . LEU B 1 93 ? 4.117 -6.793 -14.492 1 98.25 93 LEU B N 1
ATOM 2210 C CA . LEU B 1 93 ? 4.09 -7.211 -13.094 1 98.25 93 LEU B CA 1
ATOM 2211 C C . LEU B 1 93 ? 2.682 -7.633 -12.68 1 98.25 93 LEU B C 1
ATOM 2213 O O . LEU B 1 93 ? 2.492 -8.719 -12.133 1 98.25 93 LEU B O 1
ATOM 2217 N N . ILE B 1 94 ? 1.721 -6.816 -12.984 1 98.12 94 ILE B N 1
ATOM 2218 C CA . ILE B 1 94 ? 0.354 -7.016 -12.516 1 98.12 94 ILE B CA 1
ATOM 2219 C C . ILE B 1 94 ? -0.212 -8.305 -13.109 1 98.12 94 ILE B C 1
ATOM 2221 O O . ILE B 1 94 ? -0.7 -9.172 -12.383 1 98.12 94 ILE B O 1
ATOM 2225 N N . GLU B 1 95 ? -0.137 -8.406 -14.352 1 97.5 95 GLU B N 1
ATOM 2226 C CA . GLU B 1 95 ? -0.683 -9.562 -15.062 1 97.5 95 GLU B CA 1
ATOM 2227 C C . GLU B 1 95 ? -0.017 -10.859 -14.609 1 97.5 95 GLU B C 1
ATOM 2229 O O . GLU B 1 95 ? -0.699 -11.836 -14.297 1 97.5 95 GLU B O 1
ATOM 2234 N N . PHE B 1 96 ? 1.27 -10.82 -14.57 1 98.38 96 PHE B N 1
ATOM 2235 C CA . PHE B 1 96 ? 2.018 -12.008 -14.188 1 98.38 96 PHE B CA 1
ATOM 2236 C C . PHE B 1 96 ? 1.669 -12.438 -12.773 1 98.38 96 PHE B C 1
ATOM 2238 O O . PHE B 1 96 ? 1.399 -13.617 -12.523 1 98.38 96 PHE B O 1
ATOM 2245 N N . CYS B 1 97 ? 1.675 -11.516 -11.828 1 98.44 97 CYS B N 1
ATOM 2246 C CA . CYS B 1 97 ? 1.424 -11.836 -10.43 1 98.44 97 CYS B CA 1
ATOM 2247 C C . CYS B 1 97 ? 0.024 -12.406 -10.242 1 98.44 97 CYS B C 1
ATOM 2249 O O . CYS B 1 97 ? -0.157 -13.391 -9.523 1 98.44 97 CYS B O 1
ATOM 2251 N N . ASN B 1 98 ? -0.898 -11.766 -10.867 1 97.5 98 ASN B N 1
ATOM 2252 C CA . ASN B 1 98 ? -2.264 -12.266 -10.766 1 97.5 98 ASN B CA 1
ATOM 2253 C C . ASN B 1 98 ? -2.395 -13.664 -11.344 1 97.5 98 ASN B C 1
ATOM 2255 O O . ASN B 1 98 ? -3.012 -14.539 -10.734 1 97.5 98 ASN B O 1
ATOM 2259 N N . GLU B 1 99 ? -1.832 -13.867 -12.5 1 96.75 99 GLU B N 1
ATOM 2260 C CA . GLU B 1 99 ? -1.878 -15.172 -13.148 1 96.75 99 GLU B CA 1
ATOM 2261 C C . GLU B 1 99 ? -1.262 -16.25 -12.258 1 96.75 99 GLU B C 1
ATOM 2263 O O . GLU B 1 99 ? -1.865 -17.297 -12.039 1 96.75 99 GLU B O 1
ATOM 2268 N N . ALA B 1 100 ? -0.112 -16.016 -11.75 1 97.25 100 ALA B N 1
ATOM 2269 C CA . ALA B 1 100 ? 0.61 -16.984 -10.93 1 97.25 100 ALA B CA 1
ATOM 2270 C C . ALA B 1 100 ? -0.153 -17.281 -9.641 1 97.25 100 ALA B C 1
ATOM 2272 O O . ALA B 1 100 ? -0.347 -18.438 -9.281 1 97.25 100 ALA B O 1
ATOM 2273 N N . ALA B 1 101 ? -0.617 -16.203 -8.992 1 97.44 101 ALA B N 1
ATOM 2274 C CA . ALA B 1 101 ? -1.343 -16.391 -7.738 1 97.44 101 ALA B CA 1
ATOM 2275 C C . ALA B 1 101 ? -2.654 -17.141 -7.973 1 97.44 101 ALA B C 1
ATOM 2277 O O . ALA B 1 101 ? -3.025 -18.016 -7.188 1 97.44 101 ALA B O 1
ATOM 2278 N N . ASN B 1 102 ? -3.338 -16.766 -9.016 1 95.44 102 ASN B N 1
ATOM 2279 C CA . ASN B 1 102 ? -4.586 -17.438 -9.352 1 95.44 102 ASN B CA 1
ATOM 2280 C C . ASN B 1 102 ? -4.355 -18.922 -9.672 1 95.44 102 ASN B C 1
ATOM 2282 O O . ASN B 1 102 ? -5.258 -19.734 -9.508 1 95.44 102 ASN B O 1
ATOM 2286 N N . ALA B 1 103 ? -3.193 -19.219 -10.125 1 94.31 103 ALA B N 1
ATOM 2287 C CA . ALA B 1 103 ? -2.844 -20.609 -10.461 1 94.31 103 ALA B CA 1
ATOM 2288 C C . ALA B 1 103 ? -2.402 -21.375 -9.219 1 94.31 103 ALA B C 1
ATOM 2290 O O . ALA B 1 103 ? -1.926 -22.5 -9.32 1 94.31 103 ALA B O 1
ATOM 2291 N N . GLY B 1 104 ? -2.469 -20.688 -8.078 1 95.06 104 GLY B N 1
ATOM 2292 C CA . GLY B 1 104 ? -2.205 -21.391 -6.828 1 95.06 104 GLY B CA 1
ATOM 2293 C C . GLY B 1 104 ? -0.773 -21.25 -6.352 1 95.06 104 GLY B C 1
ATOM 2294 O O . GLY B 1 104 ? -0.303 -22.031 -5.531 1 95.06 104 GLY B O 1
ATOM 2295 N N . LYS B 1 105 ? -0.032 -20.297 -6.879 1 96.88 105 LYS B N 1
ATOM 2296 C CA . LYS B 1 105 ? 1.345 -20.062 -6.457 1 96.88 105 LYS B CA 1
ATOM 2297 C C . LYS B 1 105 ? 1.41 -18.953 -5.406 1 96.88 105 LYS B C 1
ATOM 2299 O O . LYS B 1 105 ? 0.576 -18.047 -5.398 1 96.88 105 LYS B O 1
ATOM 2304 N N . VAL B 1 106 ? 2.371 -19.062 -4.535 1 97.69 106 VAL B N 1
ATOM 2305 C CA . VAL B 1 106 ? 2.717 -17.922 -3.684 1 97.69 106 VAL B CA 1
ATOM 2306 C C . VAL B 1 106 ? 3.666 -16.984 -4.426 1 97.69 106 VAL B C 1
ATOM 2308 O O . VAL B 1 106 ? 4.711 -17.422 -4.918 1 97.69 106 VAL B O 1
ATOM 2311 N N . VAL B 1 107 ? 3.238 -15.805 -4.551 1 98.44 107 VAL B N 1
ATOM 2312 C CA . VAL B 1 107 ? 4.066 -14.805 -5.215 1 98.44 107 VAL B CA 1
ATOM 2313 C C . VAL B 1 107 ? 4.484 -13.734 -4.211 1 98.44 107 VAL B C 1
ATOM 2315 O O . VAL B 1 107 ? 3.641 -13.141 -3.533 1 98.44 107 VAL B O 1
ATOM 2318 N N . ILE B 1 108 ? 5.809 -13.484 -4.113 1 98.62 108 ILE B N 1
ATOM 2319 C CA . ILE B 1 108 ? 6.344 -12.461 -3.223 1 98.62 108 ILE B CA 1
ATOM 2320 C C . ILE B 1 108 ? 7.109 -11.414 -4.031 1 98.62 108 ILE B C 1
ATOM 2322 O O . ILE B 1 108 ? 8.078 -11.75 -4.719 1 98.62 108 ILE B O 1
ATOM 2326 N N . VAL B 1 109 ? 6.672 -10.211 -3.934 1 98.69 109 VAL B N 1
ATOM 2327 C CA . VAL B 1 109 ? 7.262 -9.148 -4.734 1 98.69 109 VAL B CA 1
ATOM 2328 C C . VAL B 1 109 ? 7.945 -8.133 -3.818 1 98.69 109 VAL B C 1
ATOM 2330 O O . VAL B 1 109 ? 7.336 -7.629 -2.873 1 98.69 109 VAL B O 1
ATOM 2333 N N . ALA B 1 110 ? 9.203 -7.875 -4.023 1 98.06 110 ALA B N 1
ATOM 2334 C CA . ALA B 1 110 ? 9.922 -6.742 -3.453 1 98.06 110 ALA B CA 1
ATOM 2335 C C . ALA B 1 110 ? 10.086 -5.625 -4.48 1 98.06 110 ALA B C 1
ATOM 2337 O O . ALA B 1 110 ? 10.547 -5.867 -5.598 1 98.06 110 ALA B O 1
ATOM 2338 N N . ALA B 1 111 ? 9.672 -4.426 -4.09 1 98.56 111 ALA B N 1
ATOM 2339 C CA . ALA B 1 111 ? 9.703 -3.363 -5.09 1 98.56 111 ALA B CA 1
ATOM 2340 C C . ALA B 1 111 ? 9.773 -1.99 -4.426 1 98.56 111 ALA B C 1
ATOM 2342 O O . ALA B 1 111 ? 9.328 -1.817 -3.289 1 98.56 111 ALA B O 1
ATOM 2343 N N . LEU B 1 112 ? 10.32 -1.057 -5.133 1 98.31 112 LEU B N 1
ATOM 2344 C CA . LEU B 1 112 ? 10.172 0.346 -4.754 1 98.31 112 LEU B CA 1
ATOM 2345 C C . LEU B 1 112 ? 8.734 0.81 -4.93 1 98.31 112 LEU B C 1
ATOM 2347 O O . LEU B 1 112 ? 8.125 0.592 -5.98 1 98.31 112 LEU B O 1
ATOM 2351 N N . ASP B 1 113 ? 8.203 1.408 -3.873 1 98.5 113 ASP B N 1
ATOM 2352 C CA . ASP B 1 113 ? 6.836 1.91 -3.99 1 98.5 113 ASP B CA 1
ATOM 2353 C C . ASP B 1 113 ? 6.797 3.223 -4.773 1 98.5 113 ASP B C 1
ATOM 2355 O O . ASP B 1 113 ? 5.848 3.482 -5.512 1 98.5 113 ASP B O 1
ATOM 2359 N N . GLY B 1 114 ? 7.84 4.016 -4.57 1 98.19 114 GLY B N 1
ATOM 2360 C CA . GLY B 1 114 ? 7.797 5.34 -5.164 1 98.19 114 GLY B CA 1
ATOM 2361 C C . GLY B 1 114 ? 9.086 5.715 -5.879 1 98.19 114 GLY B C 1
ATOM 2362 O O . GLY B 1 114 ? 10.141 5.141 -5.613 1 98.19 114 GLY B O 1
ATOM 2363 N N . THR B 1 115 ? 8.93 6.707 -6.773 1 97.31 115 THR B N 1
ATOM 2364 C CA . THR B 1 115 ? 10.078 7.359 -7.406 1 97.31 115 THR B CA 1
ATOM 2365 C C . THR B 1 115 ? 10.695 8.398 -6.469 1 97.31 115 THR B C 1
ATOM 2367 O O . THR B 1 115 ? 10.188 8.617 -5.367 1 97.31 115 THR B O 1
ATOM 2370 N N . PHE B 1 116 ? 11.758 9 -6.957 1 95.44 116 PHE B N 1
ATOM 2371 C CA . PHE B 1 116 ? 12.414 10.031 -6.164 1 95.44 116 PHE B CA 1
ATOM 2372 C C . PHE B 1 116 ? 11.5 11.234 -5.973 1 95.44 116 PHE B C 1
ATOM 2374 O O . PHE B 1 116 ? 11.758 12.086 -5.117 1 95.44 116 PHE B O 1
ATOM 2381 N N . GLU B 1 117 ? 10.352 11.289 -6.691 1 94.69 117 GLU B N 1
ATOM 2382 C CA . GLU B 1 117 ? 9.383 12.367 -6.562 1 94.69 117 GLU B CA 1
ATOM 2383 C C . GLU B 1 117 ? 8.195 11.945 -5.703 1 94.69 117 GLU B C 1
ATOM 2385 O O . GLU B 1 117 ? 7.168 12.625 -5.676 1 94.69 117 GLU B O 1
ATOM 2390 N N . LYS B 1 118 ? 8.234 10.766 -5.086 1 95.62 118 LYS B N 1
ATOM 2391 C CA . LYS B 1 118 ? 7.184 10.25 -4.215 1 95.62 118 LYS B CA 1
ATOM 2392 C C . LYS B 1 118 ? 5.918 9.945 -5.004 1 95.62 118 LYS B C 1
ATOM 2394 O O . LYS B 1 118 ? 4.805 10.156 -4.516 1 95.62 118 LYS B O 1
ATOM 2399 N N . LYS B 1 119 ? 6.145 9.531 -6.23 1 96.81 119 LYS B N 1
ATOM 2400 C CA . LYS B 1 119 ? 5.062 9.039 -7.082 1 96.81 119 LYS B CA 1
ATOM 2401 C C . LYS B 1 119 ? 5.16 7.527 -7.266 1 96.81 119 LYS B C 1
ATOM 2403 O O . LYS B 1 119 ? 6.242 6.945 -7.152 1 96.81 119 LYS B O 1
ATOM 2408 N N . PRO B 1 120 ? 4.035 6.941 -7.539 1 98.38 120 PRO B N 1
ATOM 2409 C CA . PRO B 1 120 ? 4.086 5.492 -7.742 1 98.38 120 PRO B CA 1
ATOM 2410 C C . PRO B 1 120 ? 5.102 5.078 -8.805 1 98.38 120 PRO B C 1
ATOM 2412 O O . PRO B 1 120 ? 5.191 5.711 -9.859 1 98.38 120 PRO B O 1
ATOM 2415 N N . PHE B 1 121 ? 5.898 4.043 -8.484 1 98.12 121 PHE B N 1
ATOM 2416 C CA . PHE B 1 121 ? 6.902 3.531 -9.406 1 98.12 121 PHE B CA 1
ATOM 2417 C C . PHE B 1 121 ? 6.352 2.357 -10.211 1 98.12 121 PHE B C 1
ATOM 2419 O O . PHE B 1 121 ? 6.145 1.271 -9.672 1 98.12 121 PHE B O 1
ATOM 2426 N N . GLY B 1 122 ? 6.16 2.639 -11.586 1 96.06 122 GLY B N 1
ATOM 2427 C CA . GLY B 1 122 ? 5.613 1.571 -12.406 1 96.06 122 GLY B CA 1
ATOM 2428 C C . GLY B 1 122 ? 4.227 1.132 -11.977 1 96.06 122 GLY B C 1
ATOM 2429 O O . GLY B 1 122 ? 3.35 1.966 -11.75 1 96.06 122 GLY B O 1
ATOM 2430 N N . SER B 1 123 ? 4.07 -0.168 -11.922 1 97.44 123 SER B N 1
ATOM 2431 C CA . SER B 1 123 ? 2.748 -0.701 -11.617 1 97.44 123 SER B CA 1
ATOM 2432 C C . SER B 1 123 ? 2.695 -1.263 -10.195 1 97.44 123 SER B C 1
ATOM 2434 O O . SER B 1 123 ? 1.773 -2.006 -9.852 1 97.44 123 SER B O 1
ATOM 2436 N N . VAL B 1 124 ? 3.641 -0.9 -9.398 1 98.62 124 VAL B N 1
ATOM 2437 C CA . VAL B 1 124 ? 3.793 -1.519 -8.086 1 98.62 124 VAL B CA 1
ATOM 2438 C C . VAL B 1 124 ? 2.576 -1.197 -7.219 1 98.62 124 VAL B C 1
ATOM 2440 O O . VAL B 1 124 ? 1.963 -2.098 -6.641 1 98.62 124 VAL B O 1
ATOM 2443 N N . CYS B 1 125 ? 2.17 0.051 -7.18 1 98.69 125 CYS B N 1
ATOM 2444 C CA . CYS B 1 125 ? 1.048 0.441 -6.332 1 98.69 125 CYS B CA 1
ATOM 2445 C C . CYS B 1 125 ? -0.264 -0.114 -6.871 1 98.69 125 CYS B C 1
ATOM 2447 O O . CYS B 1 125 ? -1.2 -0.358 -6.109 1 98.69 125 CYS B O 1
ATOM 2449 N N . ASP B 1 126 ? -0.285 -0.373 -8.125 1 98.31 126 ASP B N 1
ATOM 2450 C CA . ASP B 1 126 ? -1.476 -0.948 -8.75 1 98.31 126 ASP B CA 1
ATOM 2451 C C . ASP B 1 126 ? -1.658 -2.406 -8.336 1 98.31 126 ASP B C 1
ATOM 2453 O O . ASP B 1 126 ? -2.734 -2.979 -8.516 1 98.31 126 ASP B O 1
ATOM 2457 N N . LEU B 1 127 ? -0.668 -2.967 -7.832 1 98.62 127 LEU B N 1
ATOM 2458 C CA . LEU B 1 127 ? -0.693 -4.367 -7.43 1 98.62 127 LEU B CA 1
ATOM 2459 C C . LEU B 1 127 ? -1.345 -4.527 -6.059 1 98.62 127 LEU B C 1
ATOM 2461 O O . LEU B 1 127 ? -1.757 -5.629 -5.688 1 98.62 127 LEU B O 1
ATOM 2465 N N . ILE B 1 128 ? -1.505 -3.471 -5.332 1 98.75 128 ILE B N 1
ATOM 2466 C CA . ILE B 1 128 ? -1.891 -3.48 -3.924 1 98.75 128 ILE B CA 1
ATOM 2467 C C . ILE B 1 128 ? -3.283 -4.09 -3.775 1 98.75 128 ILE B C 1
ATOM 2469 O O . ILE B 1 128 ? -3.484 -5 -2.967 1 98.75 128 ILE B O 1
ATOM 2473 N N . PRO B 1 129 ? -4.223 -3.744 -4.621 1 98.62 129 PRO B N 1
ATOM 2474 C CA . PRO B 1 129 ? -5.562 -4.309 -4.449 1 98.62 129 PRO B CA 1
ATOM 2475 C C . PRO B 1 129 ? -5.605 -5.812 -4.707 1 98.62 129 PRO B C 1
ATOM 2477 O O . PRO B 1 129 ? -6.527 -6.492 -4.246 1 98.62 129 PRO B O 1
ATOM 2480 N N . ALA B 1 130 ? -4.613 -6.285 -5.398 1 98.31 130 ALA B N 1
ATOM 2481 C CA . ALA B 1 130 ? -4.605 -7.699 -5.758 1 98.31 130 ALA B CA 1
ATOM 2482 C C . ALA B 1 130 ? -3.766 -8.508 -4.777 1 98.31 130 ALA B C 1
ATOM 2484 O O . ALA B 1 130 ? -3.697 -9.734 -4.875 1 98.31 130 ALA B O 1
ATOM 2485 N N . ALA B 1 131 ? -3.17 -7.836 -3.82 1 98.81 131 ALA B N 1
ATOM 2486 C CA . ALA B 1 131 ? -2.266 -8.508 -2.891 1 98.81 131 ALA B CA 1
ATOM 2487 C C . ALA B 1 131 ? -2.977 -8.852 -1.585 1 98.81 131 ALA B C 1
ATOM 2489 O O . ALA B 1 131 ? -3.768 -8.055 -1.073 1 98.81 131 ALA B O 1
ATOM 2490 N N . GLU B 1 132 ? -2.695 -9.992 -1.067 1 98.38 132 GLU B N 1
ATOM 2491 C CA . GLU B 1 132 ? -3.229 -10.383 0.232 1 98.38 132 GLU B CA 1
ATOM 2492 C C . GLU B 1 132 ? -2.531 -9.641 1.365 1 98.38 132 GLU B C 1
ATOM 2494 O O . GLU B 1 132 ? -3.154 -9.32 2.379 1 98.38 132 GLU B O 1
ATOM 2499 N N . SER B 1 133 ? -1.278 -9.406 1.214 1 98.38 133 SER B N 1
ATOM 2500 C CA . SER B 1 133 ? -0.518 -8.695 2.236 1 98.38 133 SER B CA 1
ATOM 2501 C C . SER B 1 133 ? 0.409 -7.656 1.613 1 98.38 133 SER B C 1
ATOM 2503 O O . SER B 1 133 ? 0.97 -7.879 0.539 1 98.38 133 SER B O 1
ATOM 2505 N N . VAL B 1 134 ? 0.489 -6.582 2.332 1 98.75 134 VAL B N 1
ATOM 2506 C CA . VAL B 1 134 ? 1.357 -5.473 1.955 1 98.75 134 VAL B CA 1
ATOM 2507 C C . VAL B 1 134 ? 2.117 -4.969 3.18 1 98.75 134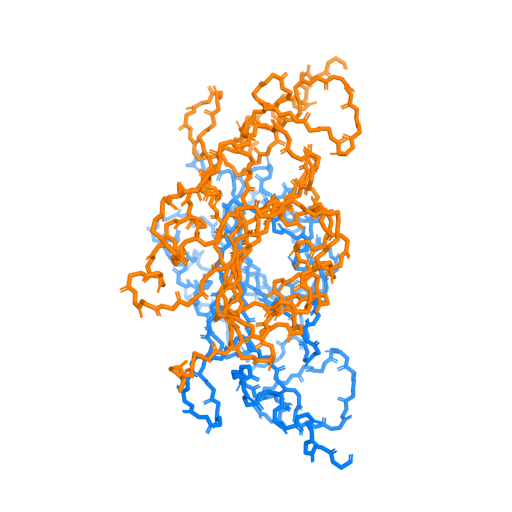 VAL B C 1
ATOM 2509 O O . VAL B 1 134 ? 1.521 -4.734 4.234 1 98.75 134 VAL B O 1
ATOM 2512 N N . ILE B 1 135 ? 3.408 -4.84 3.053 1 98.69 135 ILE B N 1
ATOM 2513 C CA . ILE B 1 135 ? 4.191 -4.176 4.09 1 98.69 135 ILE B CA 1
ATOM 2514 C C . ILE B 1 135 ? 5.07 -3.096 3.465 1 98.69 135 ILE B C 1
ATOM 2516 O O . ILE B 1 135 ? 5.648 -3.301 2.396 1 98.69 135 ILE B O 1
ATOM 2520 N N . LYS B 1 136 ? 5.043 -1.979 4.043 1 98.81 136 LYS B N 1
ATOM 2521 C CA . LYS B 1 136 ? 5.977 -0.92 3.666 1 98.81 136 LYS B CA 1
ATOM 2522 C C . LYS B 1 136 ? 7.109 -0.798 4.68 1 98.81 136 LYS B C 1
ATOM 2524 O O . LYS B 1 136 ? 6.875 -0.483 5.848 1 98.81 136 LYS B O 1
ATOM 2529 N N . LEU B 1 137 ? 8.266 -1.061 4.242 1 98.75 137 LEU B N 1
ATOM 2530 C CA . LEU B 1 137 ? 9.445 -0.962 5.098 1 98.75 137 LEU B CA 1
ATOM 2531 C C . LEU B 1 137 ? 10.023 0.449 5.066 1 98.75 137 LEU B C 1
ATOM 2533 O O . LEU B 1 137 ? 9.742 1.22 4.145 1 98.75 137 LEU B O 1
ATOM 2537 N N . ASN B 1 138 ? 10.734 0.756 6.078 1 98.75 138 ASN B N 1
ATOM 2538 C CA . ASN B 1 138 ? 11.43 2.037 6.16 1 98.75 138 ASN B CA 1
ATOM 2539 C C . ASN B 1 138 ? 12.945 1.851 6.207 1 98.75 138 ASN B C 1
ATOM 2541 O O . ASN B 1 138 ? 13.43 0.842 6.719 1 98.75 138 ASN B O 1
ATOM 2545 N N . ALA B 1 139 ? 13.594 2.781 5.629 1 98.44 139 ALA B N 1
ATOM 2546 C CA . ALA B 1 139 ? 15.031 2.908 5.812 1 98.44 139 ALA B CA 1
ATOM 2547 C C . ALA B 1 139 ? 15.359 3.861 6.957 1 98.44 139 ALA B C 1
ATOM 2549 O O . ALA B 1 139 ? 14.523 4.098 7.836 1 98.44 139 ALA B O 1
ATOM 2550 N N . VAL B 1 140 ? 16.641 4.195 7.09 1 98.25 140 VAL B N 1
ATOM 2551 C CA . VAL B 1 140 ? 17.078 5.176 8.078 1 98.25 140 VAL B CA 1
ATOM 2552 C C . VAL B 1 140 ? 17.516 6.461 7.371 1 98.25 140 VAL B C 1
ATOM 2554 O O . VAL B 1 140 ? 18.297 6.418 6.43 1 98.25 140 VAL B O 1
ATOM 2557 N N . CYS B 1 141 ? 16.984 7.535 7.805 1 97.94 141 CYS B N 1
ATOM 2558 C CA . CYS B 1 141 ? 17.297 8.82 7.191 1 97.94 141 CYS B CA 1
ATOM 2559 C C . CYS B 1 141 ? 18.781 9.148 7.34 1 97.94 141 CYS B C 1
ATOM 2561 O O . CYS B 1 141 ? 19.297 9.172 8.453 1 97.94 141 CYS B O 1
ATOM 2563 N N . THR B 1 142 ? 19.375 9.477 6.266 1 96.56 142 THR B N 1
ATOM 2564 C CA . THR B 1 142 ? 20.812 9.734 6.285 1 96.56 142 THR B CA 1
ATOM 2565 C C . THR B 1 142 ? 21.109 11.109 6.879 1 96.56 142 THR B C 1
ATOM 2567 O O . THR B 1 142 ? 22.234 11.398 7.258 1 96.56 142 THR B O 1
ATOM 2570 N N . CYS B 1 143 ? 20.094 11.93 6.977 1 95.69 143 CYS B N 1
ATOM 2571 C CA . CYS B 1 143 ? 20.25 13.289 7.48 1 95.69 143 CYS B CA 1
ATOM 2572 C C . CYS B 1 143 ? 20.062 13.336 8.992 1 95.69 143 CYS B C 1
ATOM 2574 O O . CYS B 1 143 ? 20.875 13.945 9.703 1 95.69 143 CYS B O 1
ATOM 2576 N N . CYS B 1 144 ? 19.062 12.594 9.547 1 96.56 144 CYS B N 1
ATOM 2577 C CA . CYS B 1 144 ? 18.75 12.828 10.953 1 96.56 144 CYS B CA 1
ATOM 2578 C C . CYS B 1 144 ? 18.656 11.516 11.719 1 96.56 144 CYS B C 1
ATOM 2580 O O . CYS B 1 144 ? 18.5 11.516 12.945 1 96.56 144 CYS B O 1
ATOM 2582 N N . GLY B 1 145 ? 18.625 10.359 11.039 1 97.44 145 GLY B N 1
ATOM 2583 C CA . GLY B 1 145 ? 18.672 9.07 11.711 1 97.44 145 GLY B CA 1
ATOM 2584 C C . GLY B 1 145 ? 17.297 8.508 12.008 1 97.44 145 GLY B C 1
ATOM 2585 O O . GLY B 1 145 ? 17.172 7.391 12.508 1 97.44 145 GLY B O 1
ATOM 2586 N N . ARG B 1 146 ? 16.266 9.234 11.75 1 96.81 146 ARG B N 1
ATOM 2587 C CA . ARG B 1 146 ? 14.914 8.742 11.938 1 96.81 146 ARG B CA 1
ATOM 2588 C C . ARG B 1 146 ? 14.492 7.828 10.797 1 96.81 146 ARG B C 1
ATOM 2590 O O . ARG B 1 146 ? 15.234 7.656 9.828 1 96.81 146 ARG B O 1
ATOM 2597 N N . ASP B 1 147 ? 13.242 7.25 10.961 1 98 147 ASP B N 1
ATOM 2598 C CA . ASP B 1 147 ? 12.719 6.41 9.891 1 98 147 ASP B CA 1
ATOM 2599 C C . ASP B 1 147 ? 12.57 7.203 8.594 1 98 147 ASP B C 1
ATOM 2601 O O . ASP B 1 147 ? 12.125 8.352 8.609 1 98 147 ASP B O 1
ATOM 2605 N N . ALA B 1 148 ? 13.016 6.594 7.523 1 98.38 148 ALA B N 1
ATOM 2606 C CA . ALA B 1 148 ? 12.945 7.211 6.199 1 98.38 148 ALA B CA 1
ATOM 2607 C C . ALA B 1 148 ? 12.031 6.418 5.273 1 98.38 148 ALA B C 1
ATOM 2609 O O . ALA B 1 148 ? 12.312 5.266 4.941 1 98.38 148 ALA B O 1
ATOM 2610 N N . ALA B 1 149 ? 11.016 7.098 4.855 1 98.5 149 ALA B N 1
ATOM 2611 C CA . ALA B 1 149 ? 10.031 6.422 4.008 1 98.5 149 ALA B CA 1
ATOM 2612 C C . ALA B 1 149 ? 10.227 6.801 2.541 1 98.5 149 ALA B C 1
ATOM 2614 O O . ALA B 1 149 ? 9.539 6.273 1.663 1 98.5 149 ALA B O 1
ATOM 2615 N N . PHE B 1 150 ? 11.219 7.688 2.246 1 98.38 150 PHE B N 1
ATOM 2616 C CA . PHE B 1 150 ? 11.289 8.258 0.906 1 98.38 150 PHE B CA 1
ATOM 2617 C C . PHE B 1 150 ? 12.711 8.156 0.352 1 98.38 150 PHE B C 1
ATOM 2619 O O . PHE B 1 150 ? 13.68 8.203 1.108 1 98.38 150 PHE B O 1
ATOM 2626 N N . THR B 1 151 ? 12.812 7.973 -0.968 1 97.69 151 THR B N 1
ATOM 2627 C CA . THR B 1 151 ? 14.086 7.961 -1.686 1 97.69 151 THR B CA 1
ATOM 2628 C C . THR B 1 151 ? 14.344 9.312 -2.344 1 97.69 151 THR B C 1
ATOM 2630 O O . THR B 1 151 ? 13.539 9.789 -3.141 1 97.69 151 THR B O 1
ATOM 2633 N N . ARG B 1 152 ? 15.398 9.898 -2.043 1 96.44 152 ARG B N 1
ATOM 2634 C CA . ARG B 1 152 ? 15.773 11.172 -2.643 1 96.44 152 ARG B CA 1
ATOM 2635 C C . ARG B 1 152 ? 16.906 10.992 -3.658 1 96.44 152 ARG B C 1
ATOM 2637 O O . ARG B 1 152 ? 17.906 10.336 -3.371 1 96.44 152 ARG B O 1
ATOM 2644 N N . ARG B 1 153 ? 16.672 11.539 -4.793 1 95.19 153 ARG B N 1
ATOM 2645 C CA . ARG B 1 153 ? 17.734 11.633 -5.793 1 95.19 153 ARG B CA 1
ATOM 2646 C C . ARG B 1 153 ? 18.703 12.75 -5.449 1 95.19 153 ARG B C 1
ATOM 2648 O O . ARG B 1 153 ? 18.297 13.891 -5.238 1 95.19 153 ARG B O 1
ATOM 2655 N N . ILE B 1 154 ? 20.016 12.414 -5.434 1 94.06 154 ILE B N 1
ATOM 2656 C CA . ILE B 1 154 ? 20.953 13.422 -4.969 1 94.06 154 ILE B CA 1
ATOM 2657 C C . ILE B 1 154 ? 21.828 13.891 -6.137 1 94.06 154 ILE B C 1
ATOM 2659 O O . ILE B 1 154 ? 22.812 14.594 -5.934 1 94.06 154 ILE B O 1
ATOM 2663 N N . VAL B 1 155 ? 21.547 13.445 -7.328 1 92.81 155 VAL B N 1
ATOM 2664 C CA . VAL B 1 155 ? 22.219 13.938 -8.531 1 92.81 155 VAL B CA 1
ATOM 2665 C C . VAL B 1 155 ? 21.234 14.727 -9.383 1 92.81 155 VAL B C 1
ATOM 2667 O O . VAL B 1 155 ? 20.031 14.664 -9.172 1 92.81 155 VAL B O 1
ATOM 2670 N N . SER B 1 156 ? 21.656 15.398 -10.414 1 91.06 156 SER B N 1
ATOM 2671 C CA . SER B 1 156 ? 20.844 16.312 -11.211 1 91.06 156 SER B CA 1
ATOM 2672 C C . SER B 1 156 ? 20.016 15.547 -12.25 1 91.06 156 SER B C 1
ATOM 2674 O O . SER B 1 156 ? 19.047 16.078 -12.789 1 91.06 156 SER B O 1
ATOM 2676 N N . ASP B 1 157 ? 20.406 14.414 -12.531 1 88.81 157 ASP B N 1
ATOM 2677 C CA . ASP B 1 157 ? 19.688 13.594 -13.508 1 88.81 157 ASP B CA 1
ATOM 2678 C C . ASP B 1 157 ? 18.25 13.367 -13.078 1 88.81 157 ASP B C 1
ATOM 2680 O O . ASP B 1 157 ? 17.984 12.883 -11.977 1 88.81 157 ASP B O 1
ATOM 2684 N N . LYS B 1 158 ? 17.281 13.672 -13.922 1 87.38 158 LYS B N 1
ATOM 2685 C CA . LYS B 1 158 ? 15.875 13.609 -13.555 1 87.38 158 LYS B CA 1
ATOM 2686 C C . LYS B 1 158 ? 15.188 12.406 -14.188 1 87.38 158 LYS B C 1
ATOM 2688 O O . LYS B 1 158 ? 13.961 12.297 -14.164 1 87.38 158 LYS B O 1
ATOM 2693 N N . SER B 1 159 ? 15.984 11.516 -14.75 1 90 159 SER B N 1
ATOM 2694 C CA . SER B 1 159 ? 15.406 10.289 -15.289 1 90 159 SER B CA 1
ATOM 2695 C C . SER B 1 159 ? 14.781 9.445 -14.188 1 90 159 SER B C 1
ATOM 2697 O O . SER B 1 159 ? 15.352 9.305 -13.109 1 90 159 SER B O 1
ATOM 2699 N N . VAL B 1 160 ? 13.664 8.938 -14.414 1 85.69 160 VAL B N 1
ATOM 2700 C CA . VAL B 1 160 ? 12.953 8.148 -13.414 1 85.69 160 VAL B CA 1
ATOM 2701 C C . VAL B 1 160 ? 13.734 6.871 -13.117 1 85.69 160 VAL B C 1
ATOM 2703 O O . VAL B 1 160 ? 13.914 6.496 -11.953 1 85.69 160 VAL B O 1
ATOM 2706 N N . GLU B 1 161 ? 14.125 6.223 -14.219 1 87.38 161 GLU B N 1
ATOM 2707 C CA . GLU B 1 161 ? 14.891 4.988 -14.047 1 87.38 161 GLU B CA 1
ATOM 2708 C C . GLU B 1 161 ? 16.391 5.25 -14.156 1 87.38 161 GLU B C 1
ATOM 2710 O O . GLU B 1 161 ? 16.891 5.535 -15.242 1 87.38 161 GLU B O 1
ATOM 2715 N N . LEU B 1 162 ? 17.031 5.465 -13.125 1 88.56 162 LEU B N 1
ATOM 2716 C CA . LEU B 1 162 ? 18.484 5.562 -13 1 88.56 162 LEU B CA 1
ATOM 2717 C C . LEU B 1 162 ? 19.016 4.527 -12.008 1 88.56 162 LEU B C 1
ATOM 2719 O O . LEU B 1 162 ? 18.859 4.684 -10.797 1 88.56 162 LEU B O 1
ATOM 2723 N N . ILE B 1 163 ? 19.438 3.494 -12.562 1 87.44 163 ILE B N 1
ATOM 2724 C CA . ILE B 1 163 ? 19.859 2.387 -11.711 1 87.44 163 ILE B CA 1
ATOM 2725 C C . ILE B 1 163 ? 21.156 2.748 -11 1 87.44 163 ILE B C 1
ATOM 2727 O O . ILE B 1 163 ? 22.109 3.189 -11.641 1 87.44 163 ILE B O 1
ATOM 2731 N N . GLY B 1 164 ? 21.109 2.725 -9.75 1 86.25 164 GLY B N 1
ATOM 2732 C CA . GLY B 1 164 ? 22.25 3.041 -8.906 1 86.25 164 GLY B CA 1
ATOM 2733 C C . GLY B 1 164 ? 21.969 2.893 -7.426 1 86.25 164 GLY B C 1
ATOM 2734 O O . GLY B 1 164 ? 20.875 2.465 -7.039 1 86.25 164 GLY B O 1
ATOM 2735 N N . GLY B 1 165 ? 22.953 3.172 -6.656 1 89.88 165 GLY B N 1
ATOM 2736 C CA . GLY B 1 165 ? 22.875 3.02 -5.211 1 89.88 165 GLY B CA 1
ATOM 2737 C C . GLY B 1 165 ? 23.031 4.328 -4.461 1 89.88 165 GLY B C 1
ATOM 2738 O O . GLY B 1 165 ? 22.422 5.332 -4.809 1 89.88 165 GLY B O 1
ATOM 2739 N N . SER B 1 166 ? 23.859 4.258 -3.471 1 91.5 166 SER B N 1
ATOM 2740 C CA . SER B 1 166 ? 24.031 5.371 -2.543 1 91.5 166 SER B CA 1
ATOM 2741 C C . SER B 1 166 ? 24.703 6.559 -3.23 1 91.5 166 SER B C 1
ATOM 2743 O O . SER B 1 166 ? 24.656 7.684 -2.725 1 91.5 166 SER B O 1
ATOM 2745 N N . GLU B 1 167 ? 25.328 6.344 -4.375 1 92.75 167 GLU B N 1
ATOM 2746 C CA . GLU B 1 167 ? 25.938 7.441 -5.113 1 92.75 167 GLU B CA 1
ATOM 2747 C C . GLU B 1 167 ? 24.891 8.297 -5.805 1 92.75 167 GLU B C 1
ATOM 2749 O O . GLU B 1 167 ? 25.156 9.445 -6.176 1 92.75 167 GLU B O 1
ATOM 2754 N N . LEU B 1 168 ? 23.688 7.785 -5.949 1 94.19 168 LEU B N 1
ATOM 2755 C CA . LEU B 1 168 ? 22.656 8.484 -6.691 1 94.19 168 LEU B CA 1
ATOM 2756 C C . LEU B 1 168 ? 21.484 8.852 -5.781 1 94.19 168 LEU B C 1
ATOM 2758 O O . LEU B 1 168 ? 20.75 9.797 -6.062 1 94.19 168 LEU B O 1
ATOM 2762 N N . TYR B 1 169 ? 21.344 8.031 -4.664 1 96 169 TYR B N 1
ATOM 2763 C CA . TYR B 1 169 ? 20.125 8.148 -3.875 1 96 169 TYR B CA 1
ATOM 2764 C C . TYR B 1 169 ? 20.438 8.133 -2.383 1 96 169 TYR B C 1
ATOM 2766 O O . TYR B 1 169 ? 21.438 7.551 -1.958 1 96 169 TYR B O 1
ATOM 2774 N N . GLU B 1 170 ? 19.5 8.688 -1.628 1 97.06 170 GLU B N 1
ATOM 2775 C CA . GLU B 1 170 ? 19.516 8.617 -0.17 1 97.06 170 GLU B CA 1
ATOM 2776 C C . GLU B 1 170 ? 18.109 8.484 0.401 1 97.06 170 GLU B C 1
ATOM 2778 O O . GLU B 1 170 ? 17.172 9.125 -0.09 1 97.06 170 GLU B O 1
ATOM 2783 N N . PRO B 1 171 ? 17.969 7.656 1.398 1 98.06 171 PRO B N 1
ATOM 2784 C CA . PRO B 1 171 ? 16.703 7.641 2.111 1 98.06 171 PRO B CA 1
ATOM 2785 C C . PRO B 1 171 ? 16.5 8.867 3 1 98.06 171 PRO B C 1
ATOM 2787 O O . PRO B 1 171 ? 17.453 9.336 3.627 1 98.06 171 PRO B O 1
ATOM 2790 N N . ARG B 1 172 ? 15.289 9.383 3.004 1 97.94 172 ARG B N 1
ATOM 2791 C CA . ARG B 1 172 ? 15 10.586 3.779 1 97.94 172 ARG B CA 1
ATOM 2792 C C . ARG B 1 172 ? 13.641 10.492 4.465 1 97.94 172 ARG B C 1
ATOM 2794 O O . ARG B 1 172 ? 12.703 9.914 3.916 1 97.94 172 ARG B O 1
ATOM 2801 N N . CYS B 1 173 ? 13.57 11.039 5.641 1 97.75 173 CYS B N 1
ATOM 2802 C CA . CYS B 1 173 ? 12.273 11.273 6.262 1 97.75 173 CYS B CA 1
ATOM 2803 C C . CYS B 1 173 ? 11.57 12.469 5.629 1 97.75 173 CYS B C 1
ATOM 2805 O O . CYS B 1 173 ? 12.156 13.18 4.812 1 97.75 173 CYS B O 1
ATOM 2807 N N . ARG B 1 174 ? 10.375 12.688 6.012 1 97.38 174 ARG B N 1
ATOM 2808 C CA . ARG B 1 174 ? 9.578 13.758 5.418 1 97.38 174 ARG B CA 1
ATOM 2809 C C . ARG B 1 174 ? 10.227 15.117 5.664 1 97.38 174 ARG B C 1
ATOM 2811 O O . ARG B 1 174 ? 10.383 15.914 4.738 1 97.38 174 ARG B O 1
ATOM 2818 N N . THR B 1 175 ? 10.617 15.352 6.848 1 95.06 175 THR B N 1
ATOM 2819 C CA . THR B 1 175 ? 11.18 16.641 7.23 1 95.06 175 THR B CA 1
ATOM 2820 C C . THR B 1 175 ? 12.445 16.938 6.434 1 95.06 175 THR B C 1
ATOM 2822 O O . THR B 1 175 ? 12.586 18.031 5.879 1 95.06 175 THR B O 1
ATOM 2825 N N . CYS B 1 176 ? 13.312 15.969 6.336 1 95.38 176 CYS B N 1
ATOM 2826 C CA . CYS B 1 176 ? 14.586 16.156 5.648 1 95.38 176 CYS B CA 1
ATOM 2827 C C . CYS B 1 176 ? 14.398 16.172 4.137 1 95.38 176 CYS B C 1
ATOM 2829 O O . CYS B 1 176 ? 15.188 16.781 3.414 1 95.38 176 CYS B O 1
ATOM 2831 N N . PHE B 1 177 ? 13.367 15.547 3.65 1 95.62 177 PHE B N 1
ATOM 2832 C CA . PHE B 1 177 ? 13.039 15.547 2.229 1 95.62 177 PHE B CA 1
ATOM 2833 C C . PHE B 1 177 ? 12.586 16.938 1.781 1 95.62 177 PHE B C 1
ATOM 2835 O O . PHE B 1 177 ? 13.047 17.438 0.755 1 95.62 177 PHE B O 1
ATOM 2842 N N . VAL B 1 178 ? 11.695 17.547 2.617 1 89.12 178 VAL B N 1
ATOM 2843 C CA . VAL B 1 178 ? 11.086 18.828 2.285 1 89.12 178 VAL B CA 1
ATOM 2844 C C . VAL B 1 178 ? 12.117 19.938 2.455 1 89.12 178 VAL B C 1
ATOM 2846 O O . VAL B 1 178 ? 12.156 20.891 1.663 1 89.12 178 VAL B O 1
ATOM 2849 N N . LYS B 1 179 ? 12.906 19.969 3.426 1 82.81 179 LYS B N 1
ATOM 2850 C CA . LYS B 1 179 ? 13.914 20.984 3.68 1 82.81 179 LYS B CA 1
ATOM 2851 C C . LYS B 1 179 ? 14.875 21.125 2.5 1 82.81 179 LYS B C 1
ATOM 2853 O O . LYS B 1 179 ? 15.227 22.234 2.107 1 82.81 179 LYS B O 1
ATOM 2858 N N . GLU B 1 180 ? 15.258 20.109 1.966 1 69.38 180 GLU B N 1
ATOM 2859 C CA . GLU B 1 180 ? 16.25 20.125 0.905 1 69.38 180 GLU B CA 1
ATOM 2860 C C . GLU B 1 180 ? 15.633 20.484 -0.44 1 69.38 180 GLU B C 1
ATOM 2862 O O . GLU B 1 180 ? 16.312 20.969 -1.34 1 69.38 180 GLU B O 1
ATOM 2867 N N . GLU B 1 181 ? 14.398 20.141 -0.514 1 67.88 181 GLU B N 1
ATOM 2868 C CA . GLU B 1 181 ? 13.711 20.578 -1.725 1 67.88 181 GLU B CA 1
ATOM 2869 C C . GLU B 1 181 ? 13.656 22.109 -1.814 1 67.88 181 GLU B C 1
ATOM 2871 O O . GLU B 1 181 ? 13.734 22.672 -2.906 1 67.88 181 GLU B O 1
ATOM 2876 N N . ASN B 1 182 ? 13.641 22.672 -0.679 1 59.41 182 ASN B N 1
ATOM 2877 C CA . ASN B 1 182 ? 13.641 24.141 -0.609 1 59.41 182 ASN B CA 1
ATOM 2878 C C . ASN B 1 182 ? 15.047 24.703 -0.767 1 59.41 182 ASN B C 1
ATOM 2880 O O . ASN B 1 182 ? 15.211 25.844 -1.196 1 59.41 182 ASN B O 1
ATOM 2884 N N . ASP B 1 183 ? 16.047 23.922 -0.429 1 54.22 183 ASP B N 1
ATOM 2885 C CA . ASP B 1 183 ? 17.422 24.391 -0.509 1 54.22 183 ASP B CA 1
ATOM 2886 C C . ASP B 1 183 ? 18.031 24.078 -1.878 1 54.22 183 ASP B C 1
ATOM 2888 O O . ASP B 1 183 ? 19.188 24.422 -2.139 1 54.22 183 ASP B O 1
ATOM 2892 N N . SER B 1 184 ? 17.422 23.266 -2.715 1 49.22 184 SER B N 1
ATOM 2893 C CA . SER B 1 184 ? 18.031 23.078 -4.035 1 49.22 184 SER B CA 1
ATOM 2894 C C . SER B 1 184 ? 18.047 24.391 -4.816 1 49.22 184 SER B C 1
ATOM 2896 O O . SER B 1 184 ? 17.047 25.094 -4.898 1 49.22 184 SER B O 1
ATOM 2898 N N . PRO B 1 185 ? 19.312 24.938 -5.227 1 45.12 185 PRO B N 1
ATOM 2899 C CA . PRO B 1 185 ? 19.469 26.188 -5.965 1 45.12 185 PRO B CA 1
ATOM 2900 C C . PRO B 1 185 ? 18.531 26.281 -7.176 1 45.12 185 PRO B C 1
ATOM 2902 O O . PRO B 1 185 ? 18.141 25.25 -7.727 1 45.12 185 PRO B O 1
#

Radius of gyration: 21.38 Å; Cα contacts (8 Å, |Δi|>4): 829; chains: 2; bounding box: 53×58×46 Å

Foldseek 3Di:
DPQAAQFEEEEEFAPPLCLVVVLVVVQVVVVVVVFAEAEEEAQPQPVDPQPFVPPPDPRPHGHHHDQEPVVCVVVLVVGQEYEYEALLRHQCSQVSSLVSSVVRHYYYYRHYQAFLVRHGRHCRVVNVVVGPYYDYGFDAFPPPGHTFRHKHFPDPDPDRDDRDHPVGITTHHPVRSVVVVVVDD/DPQAAQFEEEEEFAPPLCLVVVLVVVQVVVVVVVFAEAEEEAQPQPVDPQPFVPPPDPRYHGHHHDQEPVVCVVVLVVGQEYEYEALLRHLCSQVNSLVSSVVRHYYYYRHYQAFLVRHGRHCRVVNVVVGPYYDYGFDAFPPPGHTFRHKHFPDPDPDRDDRDHPVGITTHHPVRSVVVVVVDD

Solvent-accessible surface area (backbone atoms only — not comparable to full-atom values): 19480 Å² total; per-residue (Å²): 122,92,79,57,69,41,33,32,37,39,34,27,23,23,64,84,26,48,41,65,58,52,47,50,55,54,50,48,56,42,43,74,69,71,42,40,40,39,31,36,31,44,54,82,59,64,84,61,62,82,69,53,57,50,54,86,63,96,53,55,43,42,63,43,64,34,78,44,66,71,79,49,52,86,50,49,83,76,36,45,31,42,36,31,42,53,38,34,70,28,90,50,44,55,62,51,50,50,52,43,17,74,71,33,19,33,35,38,35,14,25,40,30,36,37,63,81,39,36,55,19,70,54,42,39,56,36,52,24,62,26,62,37,52,42,52,39,50,17,58,11,77,86,80,63,44,69,4,35,30,31,36,63,74,53,86,74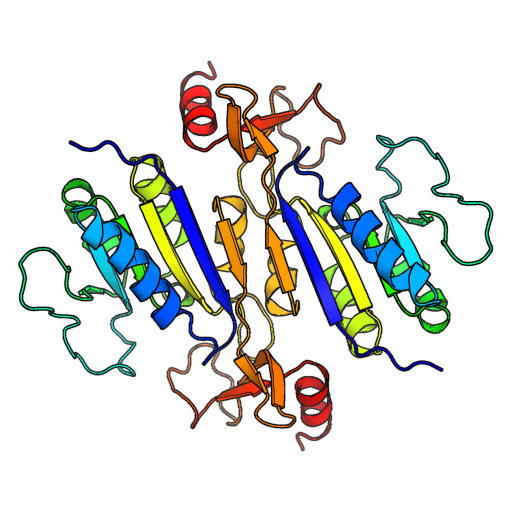,81,63,86,84,67,92,72,53,76,88,40,35,44,26,23,22,64,70,63,48,53,56,47,63,71,63,56,131,125,91,78,56,68,41,33,32,37,38,34,28,22,23,63,82,27,48,40,66,59,52,48,51,55,55,50,48,56,44,41,74,70,70,40,37,39,39,31,36,30,43,54,83,59,64,84,61,62,81,68,55,58,49,55,84,62,96,52,54,46,41,63,44,63,33,77,45,64,72,80,49,52,87,50,49,84,77,37,46,31,41,35,32,40,54,38,34,69,28,88,51,44,57,62,50,50,50,52,43,17,74,71,32,20,34,32,39,34,14,23,40,30,36,36,62,80,39,35,55,20,71,53,43,39,55,36,51,24,63,26,61,38,51,44,51,40,50,17,58,10,76,85,78,64,45,70,3,34,31,31,36,63,73,53,87,74,79,61,86,85,65,92,73,52,75,87,40,36,44,28,22,22,66,70,64,47,54,55,48,63,70,63,56,128

pLDDT: mean 88.37, std 16.57, range [36.69, 98.94]

Nearest PDB structures (foldseek):
  1xbt-assembly1_D  TM=9.890E-01  e=4.522E-25  Homo sapiens
  1xbt-assembly2_H  TM=9.918E-01  e=1.088E-24  Homo sapiens
  1xbt-assembly2_G  TM=9.715E-01  e=9.596E-25  Homo sapiens
  1w4r-assembly1_B  TM=9.660E-01  e=1.233E-24  Homo sapiens
  1w4r-assembly1_A  TM=9.560E-01  e=1.313E-24  Homo sapiens

InterPro domains:
  IPR001267 Thymidine kinase [PF00265] (6-177)
  IPR001267 Thymidine kinase [PIRSF035805] (4-182)
  IPR001267 Thymidine kinase [PTHR11441] (3-181)
  IPR020633 Thymidine kinase, conserved site [PS00603] (164-177)
  IPR027417 P-loop containing nucleoside triphosphate hydrolase [G3DSA:3.40.50.300] (1-137)
  IPR027417 P-loop containing nucleoside triphosphate hydrolase [SSF52540] (5-137)